Protein AF-A0A2V8ZRX7-F1 (afdb_monomer)

pLDDT: mean 74.66, std 21.35, range [28.55, 96.5]

Mean predicted aligned error: 11.8 Å

Structure (mmCIF, N/CA/C/O backbone):
data_AF-A0A2V8ZRX7-F1
#
_entry.id   AF-A0A2V8ZRX7-F1
#
loop_
_atom_site.group_PDB
_atom_site.id
_atom_site.type_symbol
_atom_site.label_atom_id
_atom_site.label_alt_id
_atom_site.label_comp_id
_atom_site.label_asym_id
_atom_site.label_entity_id
_atom_site.label_seq_id
_atom_site.pdbx_PDB_ins_code
_atom_site.Cartn_x
_atom_site.Cartn_y
_atom_site.Cartn_z
_atom_site.occupancy
_atom_site.B_iso_or_equiv
_atom_site.auth_seq_id
_atom_site.auth_comp_id
_atom_site.auth_asym_id
_atom_site.auth_atom_id
_atom_site.pdbx_PDB_model_num
ATOM 1 N N . MET A 1 1 ? -8.904 22.146 14.007 1.00 30.67 1 MET A N 1
ATOM 2 C CA . MET A 1 1 ? -9.017 21.744 12.594 1.00 30.67 1 MET A CA 1
ATOM 3 C C . MET A 1 1 ? -7.603 21.753 12.063 1.00 30.67 1 MET A C 1
ATOM 5 O O . MET A 1 1 ? -7.052 22.837 11.915 1.00 30.67 1 MET A O 1
ATOM 9 N N . ALA A 1 2 ? -6.977 20.578 11.987 1.00 36.78 2 ALA A N 1
ATOM 10 C CA . ALA A 1 2 ? -5.680 20.446 11.343 1.00 36.78 2 ALA A CA 1
ATOM 11 C C . ALA A 1 2 ? -5.881 20.736 9.852 1.00 36.78 2 ALA A C 1
ATOM 13 O O . ALA A 1 2 ? -6.910 20.398 9.275 1.00 36.78 2 ALA A O 1
ATOM 14 N N . ASP A 1 3 ? -4.964 21.502 9.298 1.00 41.28 3 ASP A N 1
ATOM 15 C CA . ASP A 1 3 ? -4.942 21.887 7.902 1.00 41.28 3 ASP A CA 1
ATOM 16 C C . ASP A 1 3 ? -4.244 20.738 7.171 1.00 41.28 3 ASP A C 1
ATOM 18 O O . ASP A 1 3 ? -3.042 20.556 7.362 1.00 41.28 3 ASP A O 1
ATOM 22 N N . ASP A 1 4 ? -5.000 19.915 6.438 1.00 48.72 4 ASP A N 1
ATOM 23 C CA . ASP A 1 4 ? -4.523 18.713 5.732 1.00 48.72 4 ASP A CA 1
ATOM 24 C C . ASP A 1 4 ? -3.588 19.087 4.564 1.00 48.72 4 ASP A C 1
ATOM 26 O O . ASP A 1 4 ? -3.916 18.937 3.385 1.00 48.72 4 ASP A O 1
ATOM 30 N N . ARG A 1 5 ? -2.416 19.649 4.871 1.00 61.25 5 ARG A N 1
ATOM 31 C CA . ARG A 1 5 ? -1.421 20.059 3.880 1.00 61.25 5 ARG A CA 1
ATOM 32 C C . ARG A 1 5 ? -0.226 19.126 3.936 1.00 61.25 5 ARG A C 1
ATOM 34 O O . ARG A 1 5 ? 0.649 19.271 4.784 1.00 61.25 5 ARG A O 1
ATOM 41 N N . VAL A 1 6 ? -0.148 18.228 2.960 1.00 72.00 6 VAL A N 1
ATOM 42 C CA . VAL A 1 6 ? 1.128 17.617 2.577 1.00 72.00 6 VAL A CA 1
ATOM 43 C C . VAL A 1 6 ? 2.029 18.739 2.057 1.00 72.00 6 VAL A C 1
ATOM 45 O O . VAL A 1 6 ? 1.652 19.475 1.143 1.00 72.00 6 VAL A O 1
ATOM 48 N N . GLY A 1 7 ? 3.201 18.909 2.663 1.00 78.69 7 GLY A N 1
ATOM 49 C CA . GLY A 1 7 ? 4.124 19.992 2.340 1.00 78.69 7 GLY A CA 1
ATOM 50 C C . GLY A 1 7 ? 5.574 19.542 2.431 1.00 78.69 7 GLY A C 1
ATOM 51 O O . GLY A 1 7 ? 5.927 18.702 3.253 1.00 78.69 7 GLY A O 1
ATOM 52 N N . GLN A 1 8 ? 6.424 20.111 1.580 1.00 83.56 8 GLN A N 1
ATOM 53 C CA . GLN A 1 8 ? 7.865 19.914 1.680 1.00 83.56 8 GLN A CA 1
ATOM 54 C C . GLN A 1 8 ? 8.418 20.801 2.799 1.00 83.56 8 GLN A C 1
ATOM 56 O O . GLN A 1 8 ? 8.136 22.002 2.826 1.00 83.56 8 GLN A O 1
ATOM 61 N N . GLN A 1 9 ? 9.211 20.220 3.703 1.00 84.81 9 GLN A N 1
ATOM 62 C CA . GLN A 1 9 ? 9.897 20.985 4.741 1.00 84.81 9 GLN A CA 1
ATOM 63 C C . GLN A 1 9 ? 10.818 22.031 4.085 1.00 84.81 9 GLN A C 1
ATOM 65 O O . GLN A 1 9 ? 11.688 21.653 3.296 1.00 84.81 9 GLN A O 1
ATOM 70 N N . PRO A 1 10 ? 10.642 23.332 4.372 1.00 84.62 10 PRO A N 1
ATOM 71 C CA . PRO A 1 10 ? 11.520 24.364 3.841 1.00 84.62 10 PRO A CA 1
ATOM 72 C C . PRO A 1 10 ? 12.858 24.391 4.595 1.00 84.62 10 PRO A C 1
ATOM 74 O O . PRO A 1 10 ? 12.911 24.080 5.784 1.00 84.62 10 PRO A O 1
ATOM 77 N N . ASP A 1 11 ? 13.926 24.854 3.939 1.00 85.06 11 ASP A N 1
ATOM 78 C CA . ASP A 1 11 ? 15.280 24.936 4.525 1.00 85.06 11 ASP A CA 1
ATOM 79 C C . ASP A 1 11 ? 15.352 25.772 5.818 1.00 85.06 11 ASP A C 1
ATOM 81 O O . ASP A 1 11 ? 16.279 25.636 6.613 1.00 85.06 11 ASP A O 1
ATOM 85 N N . ASN A 1 12 ? 14.387 26.670 6.018 1.00 88.31 12 ASN A N 1
ATOM 86 C CA . ASN A 1 12 ? 14.276 27.557 7.172 1.00 88.31 12 ASN A CA 1
ATOM 87 C C . ASN A 1 12 ? 13.139 27.166 8.131 1.00 88.31 12 ASN A C 1
ATOM 89 O O . ASN A 1 12 ? 12.642 28.033 8.853 1.00 88.31 12 ASN A O 1
ATOM 93 N N . ALA A 1 13 ? 12.699 25.905 8.110 1.00 85.75 13 ALA A N 1
ATOM 94 C CA . ALA A 1 13 ? 11.692 25.401 9.035 1.00 85.75 13 ALA A CA 1
ATOM 95 C C . ALA A 1 13 ? 12.104 25.651 10.497 1.00 85.75 13 ALA A C 1
ATOM 97 O O . ALA A 1 13 ? 13.255 25.453 10.882 1.00 85.75 13 ALA A O 1
ATOM 98 N N . ASP A 1 14 ? 11.143 26.075 11.315 1.00 87.00 14 ASP A N 1
ATOM 99 C CA . ASP A 1 14 ? 11.299 26.286 12.758 1.00 87.00 14 ASP A CA 1
ATOM 100 C C . ASP A 1 14 ? 10.945 25.038 13.586 1.00 87.00 14 ASP A C 1
ATOM 102 O O . ASP A 1 14 ? 10.924 25.084 14.818 1.00 87.00 14 ASP A O 1
ATOM 106 N N . TRP A 1 15 ? 10.683 23.920 12.909 1.00 84.19 15 TRP A N 1
ATOM 107 C CA . TRP A 1 15 ? 10.353 22.627 13.488 1.00 84.19 15 TRP A CA 1
ATOM 108 C C . TRP A 1 15 ? 11.324 21.548 13.004 1.00 84.19 15 TRP A C 1
ATOM 110 O O . TRP A 1 15 ? 11.812 21.577 11.870 1.00 84.19 15 TRP A O 1
ATOM 120 N N . ASP A 1 16 ? 11.607 20.597 13.895 1.00 82.62 16 ASP A N 1
ATOM 121 C CA . ASP A 1 16 ? 12.437 19.433 13.600 1.00 82.62 16 ASP A CA 1
ATOM 122 C C . ASP A 1 16 ? 11.538 18.284 13.128 1.00 82.62 16 ASP A C 1
ATOM 124 O O . ASP A 1 16 ? 10.478 18.078 13.714 1.00 82.62 16 ASP A O 1
ATOM 128 N N . PRO A 1 17 ? 11.928 17.500 12.115 1.00 78.81 17 PRO A N 1
ATOM 129 C CA . PRO A 1 17 ? 11.113 16.377 11.679 1.00 78.81 17 PRO A CA 1
ATOM 130 C C . PRO A 1 17 ? 11.066 15.205 12.684 1.00 78.81 17 PRO A C 1
ATOM 132 O O . PRO A 1 17 ? 10.549 14.154 12.344 1.00 78.81 17 PRO A O 1
ATOM 135 N N . ALA A 1 18 ? 11.678 15.313 13.869 1.00 76.25 18 ALA A N 1
ATOM 136 C CA . ALA A 1 18 ? 11.467 14.426 15.020 1.00 76.25 18 ALA A CA 1
ATOM 137 C C . ALA A 1 18 ? 10.464 15.002 16.047 1.00 76.25 18 ALA A C 1
ATOM 139 O O . ALA A 1 18 ? 10.308 14.449 17.139 1.00 76.25 18 ALA A O 1
ATOM 140 N N . ASP A 1 19 ? 9.847 16.145 15.744 1.00 81.88 19 ASP A N 1
ATOM 141 C CA . ASP A 1 19 ? 8.815 16.780 16.556 1.00 81.88 19 ASP A CA 1
ATOM 142 C C . ASP A 1 19 ? 7.471 16.062 16.390 1.00 81.88 19 ASP A C 1
ATOM 144 O O . ASP A 1 19 ? 6.915 16.008 15.298 1.00 81.88 19 ASP A O 1
ATOM 148 N N . VAL A 1 20 ? 6.916 15.613 17.518 1.00 80.25 20 VAL A N 1
ATOM 149 C CA . VAL A 1 20 ? 5.660 14.849 17.628 1.00 80.25 20 VAL A CA 1
ATOM 150 C C . VAL A 1 20 ? 4.422 15.537 17.048 1.00 80.25 20 VAL A C 1
ATOM 152 O O . VAL A 1 20 ? 3.365 14.938 16.905 1.00 80.25 20 VAL A O 1
ATOM 155 N N . ARG A 1 21 ? 4.509 16.826 16.727 1.00 81.75 21 ARG A N 1
ATOM 156 C CA . ARG A 1 21 ? 3.402 17.565 16.110 1.00 81.75 21 ARG A CA 1
ATOM 157 C C . ARG A 1 21 ? 3.276 17.311 14.608 1.00 81.75 21 ARG A C 1
ATOM 159 O O . ARG A 1 21 ? 2.277 17.735 14.028 1.00 81.75 21 ARG A O 1
ATOM 166 N N . TYR A 1 22 ? 4.270 16.680 13.983 1.00 83.19 22 TYR A N 1
ATOM 167 C CA . TYR A 1 22 ? 4.328 16.471 12.542 1.00 83.19 22 TYR A CA 1
ATOM 168 C C . TYR A 1 22 ? 4.621 15.006 12.231 1.00 83.19 22 TYR A C 1
ATOM 170 O O . TYR A 1 22 ? 5.581 14.444 12.736 1.00 83.19 22 TYR A O 1
ATOM 178 N N . SER A 1 23 ? 3.821 14.407 11.351 1.00 85.06 23 SER A N 1
ATOM 179 C CA . SER A 1 23 ? 4.170 13.126 10.728 1.00 85.06 23 SER A CA 1
ATOM 180 C C . SER A 1 23 ? 5.005 13.384 9.477 1.00 85.06 23 SER A C 1
ATOM 182 O O . SER A 1 23 ? 4.703 14.312 8.717 1.00 85.06 23 SER A O 1
ATOM 184 N N . THR A 1 24 ? 6.068 12.609 9.266 1.00 86.25 24 THR A N 1
ATOM 185 C CA . THR A 1 24 ? 7.069 12.913 8.233 1.00 86.25 24 THR A CA 1
ATOM 186 C C . THR A 1 24 ? 7.357 11.734 7.307 1.00 86.25 24 THR A C 1
ATOM 188 O O . THR A 1 24 ? 7.308 10.582 7.715 1.00 86.25 24 THR A O 1
ATOM 191 N N . LEU A 1 25 ? 7.676 12.034 6.042 1.00 83.56 25 LEU A N 1
ATOM 192 C CA . LEU A 1 25 ? 8.336 11.115 5.108 1.00 83.56 25 LEU A CA 1
ATOM 193 C C . LEU A 1 25 ? 9.769 11.628 4.913 1.00 83.56 25 LEU A C 1
ATOM 195 O O . LEU A 1 25 ? 9.961 12.754 4.443 1.00 83.56 25 LEU A O 1
ATOM 199 N N . ARG A 1 26 ? 10.780 10.842 5.294 1.00 83.06 26 ARG A N 1
ATOM 200 C CA . ARG A 1 26 ? 12.177 11.291 5.370 1.00 83.06 26 ARG A CA 1
ATOM 201 C C . ARG A 1 26 ? 13.127 10.391 4.589 1.00 83.06 26 ARG A C 1
ATOM 203 O O . ARG A 1 26 ? 13.138 9.180 4.760 1.00 83.06 26 ARG A O 1
ATOM 210 N N . TRP A 1 27 ? 14.010 11.015 3.814 1.00 77.38 27 TRP A N 1
ATOM 211 C CA . TRP A 1 27 ? 15.083 10.344 3.083 1.00 77.38 27 TRP A CA 1
ATOM 212 C C . TRP A 1 27 ? 16.405 10.389 3.850 1.00 77.38 27 TRP A C 1
ATOM 214 O O . TRP A 1 27 ? 16.855 11.460 4.259 1.00 77.38 27 TRP A O 1
ATOM 224 N N . PHE A 1 28 ? 17.068 9.243 3.978 1.00 72.56 28 PHE A N 1
ATOM 225 C CA . PHE A 1 28 ? 18.407 9.128 4.544 1.00 72.56 28 PHE A CA 1
ATOM 226 C C . PHE A 1 28 ? 19.424 8.879 3.428 1.00 72.56 28 PHE A C 1
ATOM 228 O O . PHE A 1 28 ? 19.311 7.934 2.653 1.00 72.56 28 PHE A O 1
ATOM 235 N N . ALA A 1 29 ? 20.428 9.751 3.324 1.00 66.19 29 ALA A N 1
ATOM 236 C CA . ALA A 1 29 ? 21.510 9.628 2.352 1.00 66.19 29 ALA A CA 1
ATOM 237 C C . ALA A 1 29 ? 22.822 9.259 3.058 1.00 66.19 29 ALA A C 1
ATOM 239 O O . ALA A 1 29 ? 23.191 9.894 4.043 1.00 66.19 29 ALA A O 1
ATOM 240 N N . GLY A 1 30 ? 23.547 8.268 2.529 1.00 52.72 30 GLY A N 1
ATOM 241 C CA . GLY A 1 30 ? 24.881 7.887 3.016 1.00 52.72 30 GLY A CA 1
ATOM 242 C C . GLY A 1 30 ? 24.957 6.572 3.795 1.00 52.72 30 GLY A C 1
ATOM 243 O O . GLY A 1 30 ? 26.013 6.278 4.351 1.00 52.72 30 GLY A O 1
ATOM 244 N N . TYR A 1 31 ? 23.884 5.776 3.830 1.00 47.44 31 TYR A N 1
ATOM 245 C CA . TYR A 1 31 ? 23.938 4.421 4.374 1.00 47.44 31 TYR A CA 1
ATOM 246 C C . TYR A 1 31 ? 24.608 3.469 3.356 1.00 47.44 31 TYR A C 1
ATOM 248 O O . TYR A 1 31 ? 24.317 3.566 2.162 1.00 47.44 31 TYR A O 1
ATOM 256 N N . PRO A 1 32 ? 25.552 2.602 3.777 1.00 46.81 32 PRO A N 1
ATOM 257 C CA . PRO A 1 32 ? 26.267 1.693 2.874 1.00 46.81 32 PRO A CA 1
ATOM 258 C C . PRO A 1 32 ? 25.441 0.468 2.453 1.00 46.81 32 PRO A C 1
ATOM 260 O O . PRO A 1 32 ? 25.880 -0.276 1.579 1.00 46.81 32 PRO A O 1
ATOM 263 N N . ASP A 1 33 ? 24.276 0.262 3.067 1.00 47.62 33 ASP A N 1
ATOM 264 C CA . ASP A 1 33 ? 23.403 -0.881 2.828 1.00 47.62 33 ASP A CA 1
ATOM 265 C C . ASP A 1 33 ? 22.186 -0.441 1.998 1.00 47.62 33 ASP A C 1
ATOM 267 O O . ASP A 1 33 ? 21.523 0.528 2.378 1.00 47.62 33 ASP A O 1
ATOM 271 N N . PRO A 1 34 ? 21.897 -1.081 0.858 1.00 50.00 34 PRO A N 1
ATOM 272 C CA . PRO A 1 34 ? 20.760 -0.704 0.040 1.00 50.00 34 PRO A CA 1
ATOM 273 C C . PRO A 1 34 ? 19.463 -1.215 0.665 1.00 50.00 34 PRO A C 1
ATOM 275 O O . PRO A 1 34 ? 19.341 -2.401 0.977 1.00 50.00 34 PRO A O 1
ATOM 278 N N . GLY A 1 35 ? 18.489 -0.316 0.804 1.00 56.47 35 GLY A N 1
ATOM 279 C CA . GLY A 1 35 ? 17.098 -0.716 0.991 1.00 56.47 35 GLY A CA 1
ATOM 280 C C . GLY A 1 35 ? 16.675 -0.939 2.433 1.00 56.47 35 GLY A C 1
ATOM 281 O O . GLY A 1 35 ? 16.535 -2.076 2.868 1.00 56.47 35 GLY A O 1
ATOM 282 N N . PHE A 1 36 ? 16.376 0.153 3.136 1.00 61.72 36 PHE A N 1
ATOM 283 C CA . PHE A 1 36 ? 15.455 0.105 4.267 1.00 61.72 36 PHE A CA 1
ATOM 284 C C . PHE A 1 36 ? 14.318 1.102 4.044 1.00 61.72 36 PHE A C 1
ATOM 286 O O . PHE A 1 36 ? 14.519 2.194 3.501 1.00 61.72 36 PHE A O 1
ATOM 293 N N . ALA A 1 37 ? 13.138 0.706 4.489 1.00 59.22 37 ALA A N 1
ATOM 294 C CA . ALA A 1 37 ? 11.994 1.554 4.723 1.00 59.22 37 ALA A CA 1
ATOM 295 C C . ALA A 1 37 ? 11.451 1.170 6.103 1.00 59.22 37 ALA A C 1
ATOM 297 O O . ALA A 1 37 ? 11.461 -0.007 6.450 1.00 59.22 37 ALA A O 1
ATOM 298 N N . GLU A 1 38 ? 11.108 2.157 6.922 1.00 66.38 38 GLU A N 1
ATOM 299 C CA . GLU A 1 38 ? 10.597 1.925 8.276 1.00 66.38 38 GLU A CA 1
ATOM 300 C C . GLU A 1 38 ? 9.532 2.972 8.597 1.00 66.38 38 GLU A C 1
ATOM 302 O O . GLU A 1 38 ? 9.779 4.168 8.410 1.00 66.38 38 GLU A O 1
ATOM 307 N N . GLY A 1 39 ? 8.391 2.545 9.137 1.00 66.12 39 GLY A N 1
ATOM 308 C CA . GLY A 1 39 ? 7.328 3.415 9.643 1.00 66.12 39 GLY A CA 1
ATOM 309 C C . GLY A 1 39 ? 7.138 3.377 11.166 1.00 66.12 39 GLY A C 1
ATOM 310 O O . GLY A 1 39 ? 6.081 2.954 11.627 1.00 66.12 39 GLY A O 1
ATOM 311 N N . PRO A 1 40 ? 8.097 3.819 12.004 1.00 71.62 40 PRO A N 1
ATOM 312 C CA . PRO A 1 40 ? 7.851 3.958 13.436 1.00 71.62 40 PRO A CA 1
ATOM 313 C C . PRO A 1 40 ? 6.735 4.970 13.727 1.00 71.62 40 PRO A C 1
ATOM 315 O O . PRO A 1 40 ? 6.684 6.055 13.140 1.00 71.62 40 PRO A O 1
ATOM 318 N N . SER A 1 41 ? 5.903 4.652 14.716 1.00 77.62 41 SER A N 1
ATOM 319 C CA . SER A 1 41 ? 4.881 5.547 15.258 1.00 77.62 41 SER A CA 1
ATOM 320 C C . SER A 1 41 ? 5.034 5.721 16.771 1.00 77.62 41 SER A C 1
ATOM 322 O O . SER A 1 41 ? 5.583 4.862 17.471 1.00 77.62 41 SER A O 1
ATOM 324 N N . ARG A 1 42 ? 4.576 6.859 17.309 1.00 75.19 42 ARG A N 1
ATOM 325 C CA . ARG A 1 42 ? 4.475 7.057 18.764 1.00 75.19 42 ARG A CA 1
ATOM 326 C C . ARG A 1 42 ? 3.018 6.960 19.177 1.00 75.19 42 ARG A C 1
ATOM 328 O O . ARG A 1 42 ? 2.202 7.822 18.855 1.00 75.19 42 ARG A O 1
ATOM 335 N N . VAL A 1 43 ? 2.717 5.922 19.948 1.00 77.81 43 VAL A N 1
ATOM 336 C CA . VAL A 1 43 ? 1.357 5.602 20.387 1.00 77.81 43 VAL A CA 1
ATOM 337 C C . VAL A 1 43 ? 1.241 5.742 21.898 1.00 77.81 43 VAL A C 1
ATOM 339 O O . VAL A 1 43 ? 2.134 5.344 22.652 1.00 77.81 43 VAL A O 1
ATOM 342 N N . ASN A 1 44 ? 0.125 6.293 22.364 1.00 77.12 44 ASN A N 1
ATOM 343 C CA . ASN A 1 44 ? -0.232 6.242 23.770 1.00 77.12 44 ASN A CA 1
ATOM 344 C C . ASN A 1 44 ? -0.581 4.794 24.164 1.00 77.12 44 ASN A C 1
ATOM 346 O O . ASN A 1 44 ? -1.612 4.281 23.726 1.00 77.12 44 ASN A O 1
ATOM 350 N N . PRO A 1 45 ? 0.191 4.140 25.050 1.00 76.38 45 PRO A N 1
ATOM 351 C CA . PRO A 1 45 ? -0.030 2.733 25.381 1.00 76.38 45 PRO A CA 1
ATOM 352 C C . PRO A 1 45 ? -1.321 2.480 26.177 1.00 76.38 45 PRO A C 1
ATOM 354 O O . PRO A 1 45 ? -1.702 1.330 26.364 1.00 76.38 45 PRO A O 1
ATOM 357 N N . LEU A 1 46 ? -1.973 3.528 26.695 1.00 71.06 46 LEU A N 1
ATOM 358 C CA . LEU A 1 46 ? -3.213 3.418 27.465 1.00 71.06 46 LEU A CA 1
ATOM 359 C C . LEU A 1 46 ? -4.462 3.657 26.617 1.00 71.06 46 LEU A C 1
ATOM 361 O O . LEU A 1 46 ? -5.512 3.105 26.933 1.00 71.06 46 LEU A O 1
ATOM 365 N N . THR A 1 47 ? -4.367 4.505 25.590 1.00 76.56 47 THR A N 1
ATOM 366 C CA . THR A 1 47 ? -5.526 4.922 24.783 1.00 76.56 47 THR A CA 1
ATOM 367 C C . THR A 1 47 ? -5.475 4.428 23.342 1.00 76.56 47 THR A C 1
ATOM 369 O O . THR A 1 47 ? -6.500 4.468 22.674 1.00 76.56 47 THR A O 1
ATOM 372 N N . GLY A 1 48 ? -4.312 3.985 22.854 1.00 74.44 48 GLY A N 1
ATOM 373 C CA . GLY A 1 48 ? -4.104 3.642 21.445 1.00 74.44 48 GLY A CA 1
ATOM 374 C C . GLY A 1 48 ? -4.021 4.858 20.514 1.00 74.44 48 GLY A C 1
ATOM 375 O O . GLY A 1 48 ? -3.955 4.692 19.302 1.00 74.44 48 GLY A O 1
ATOM 376 N N . GLU A 1 49 ? -4.022 6.081 21.054 1.00 78.31 49 GLU A N 1
ATOM 377 C CA . GLU A 1 49 ? -3.902 7.311 20.266 1.00 78.31 49 GLU A CA 1
ATOM 378 C C . GLU A 1 49 ? -2.516 7.399 19.612 1.00 78.31 49 GLU A C 1
ATOM 380 O O . GLU A 1 49 ? -1.501 7.378 20.313 1.00 78.31 49 GLU A O 1
ATOM 385 N N . ILE A 1 50 ? -2.480 7.512 18.282 1.00 80.69 50 ILE A N 1
ATOM 386 C CA . ILE A 1 50 ? -1.257 7.741 17.503 1.00 80.69 50 ILE A CA 1
ATOM 387 C C . ILE A 1 50 ? -0.987 9.248 17.486 1.00 80.69 50 ILE A C 1
ATOM 389 O O . ILE A 1 50 ? -1.806 10.020 16.986 1.00 80.69 50 ILE A O 1
ATOM 393 N N . TYR A 1 51 ? 0.148 9.669 18.039 1.00 79.44 51 TYR A N 1
ATOM 394 C CA . TYR A 1 51 ? 0.544 11.077 18.060 1.00 79.44 51 TYR A CA 1
ATOM 395 C C . TYR A 1 51 ? 1.248 11.495 16.773 1.00 79.44 51 TYR A C 1
ATOM 397 O O . TYR A 1 51 ? 0.963 12.564 16.236 1.00 79.44 51 TYR A O 1
ATOM 405 N N . ASP A 1 52 ? 2.145 10.644 16.281 1.00 80.94 52 ASP A N 1
ATOM 406 C CA . ASP A 1 52 ? 2.869 10.841 15.034 1.00 80.94 52 ASP A CA 1
ATOM 407 C C . ASP A 1 52 ? 3.348 9.517 14.426 1.00 80.94 52 ASP A C 1
ATOM 409 O O . ASP A 1 52 ? 3.403 8.473 15.085 1.00 80.94 52 ASP A O 1
ATOM 413 N N . ALA A 1 53 ? 3.701 9.599 13.146 1.00 80.81 53 ALA A N 1
ATOM 414 C CA . ALA A 1 53 ? 4.345 8.551 12.373 1.00 80.81 53 ALA A CA 1
ATOM 415 C C . ALA A 1 53 ? 5.474 9.155 11.526 1.00 80.81 53 ALA A C 1
ATOM 417 O O . ALA A 1 53 ? 5.296 10.191 10.879 1.00 80.81 53 ALA A O 1
ATOM 418 N N . ASP A 1 54 ? 6.634 8.504 11.521 1.00 78.50 54 ASP A N 1
ATOM 419 C CA . ASP A 1 54 ? 7.823 8.947 10.793 1.00 78.5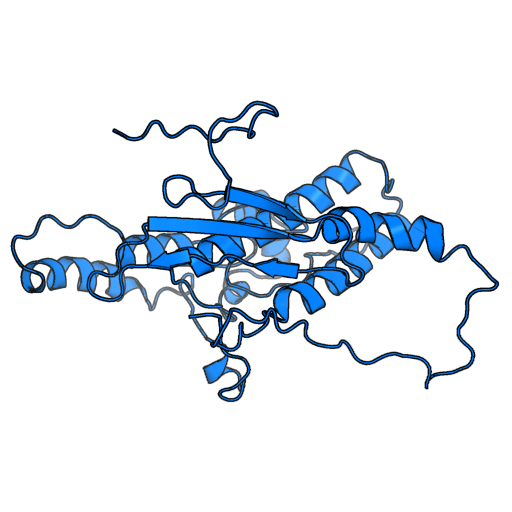0 54 ASP A CA 1
ATOM 420 C C . ASP A 1 54 ? 8.245 7.872 9.792 1.00 78.50 54 ASP A C 1
ATOM 422 O O . ASP A 1 54 ? 9.008 6.980 10.149 1.00 78.50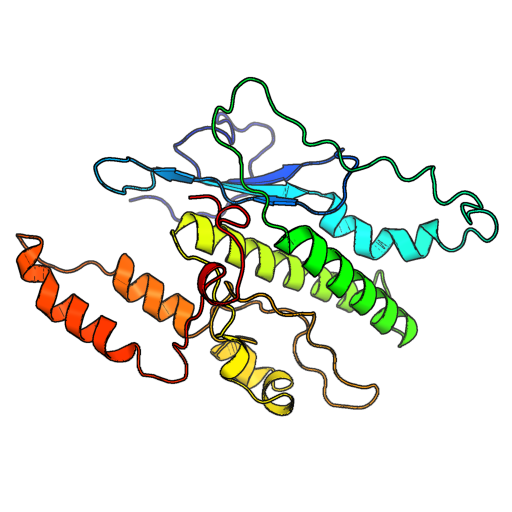 54 ASP A O 1
ATOM 426 N N . ILE A 1 55 ? 7.815 7.970 8.534 1.00 78.19 55 ILE A N 1
ATOM 427 C CA . ILE A 1 55 ? 8.252 7.050 7.480 1.00 78.19 55 ILE A CA 1
ATOM 428 C C . ILE A 1 55 ? 9.659 7.427 7.026 1.00 78.19 55 ILE A C 1
ATOM 430 O O . ILE A 1 55 ? 9.932 8.572 6.650 1.00 78.19 55 ILE A O 1
ATOM 434 N N . ARG A 1 56 ? 10.571 6.465 7.032 1.00 75.56 56 ARG A N 1
ATOM 435 C CA . ARG A 1 56 ? 11.984 6.656 6.708 1.00 75.56 56 ARG A CA 1
ATOM 436 C C . ARG A 1 56 ? 12.338 5.800 5.512 1.00 75.56 56 ARG A C 1
ATOM 438 O O . ARG A 1 56 ? 12.006 4.629 5.507 1.00 75.56 56 ARG A O 1
ATOM 445 N N . PHE A 1 57 ? 13.052 6.371 4.551 1.00 72.31 57 PHE A N 1
ATOM 446 C CA . PHE A 1 57 ? 13.529 5.673 3.360 1.00 72.31 57 PHE A CA 1
ATOM 447 C C . PHE A 1 57 ? 15.039 5.804 3.232 1.00 72.31 57 PHE A C 1
ATOM 449 O O . PHE A 1 57 ? 15.598 6.900 3.377 1.00 72.31 57 PHE A O 1
ATOM 456 N N . ASP A 1 58 ? 15.696 4.718 2.846 1.00 71.12 58 ASP A N 1
ATOM 457 C CA . ASP A 1 58 ? 17.033 4.789 2.284 1.00 71.12 58 ASP A CA 1
ATOM 458 C C . ASP A 1 58 ? 16.989 5.420 0.887 1.00 71.12 58 ASP A C 1
ATOM 460 O O . ASP A 1 58 ? 16.330 4.945 -0.040 1.00 71.12 58 ASP A O 1
ATOM 464 N N . ALA A 1 59 ? 17.766 6.482 0.688 1.00 63.81 59 ALA A N 1
ATOM 465 C CA . ALA A 1 59 ? 17.871 7.110 -0.621 1.00 63.81 59 ALA A CA 1
ATOM 466 C C . ALA A 1 59 ? 18.567 6.200 -1.653 1.00 63.81 59 ALA A C 1
ATOM 468 O O . ALA A 1 59 ? 18.475 6.467 -2.856 1.00 63.81 59 ALA A O 1
ATOM 469 N N . GLY A 1 60 ? 19.279 5.156 -1.214 1.00 62.75 60 GLY A N 1
ATOM 470 C CA . GLY A 1 60 ? 19.836 4.120 -2.079 1.00 62.75 60 GLY A CA 1
ATOM 471 C C . GLY A 1 60 ? 18.772 3.355 -2.863 1.00 62.75 60 GLY A C 1
ATOM 472 O O . GLY A 1 60 ? 19.052 3.031 -4.010 1.00 62.75 60 GLY A O 1
ATOM 473 N N . MET A 1 61 ? 17.540 3.213 -2.364 1.00 66.69 61 MET A N 1
ATOM 474 C CA . MET A 1 61 ? 16.432 2.561 -3.090 1.00 66.69 61 MET A CA 1
ATOM 475 C C . MET A 1 61 ? 16.149 3.215 -4.447 1.00 66.69 61 MET A C 1
ATOM 477 O O . MET A 1 61 ? 15.914 2.542 -5.438 1.00 66.69 61 MET A O 1
ATOM 481 N N . THR A 1 62 ? 16.261 4.542 -4.538 1.00 65.62 62 THR A N 1
ATOM 482 C CA . THR A 1 62 ? 16.062 5.275 -5.806 1.00 65.62 62 THR A CA 1
ATOM 483 C C . THR A 1 62 ? 17.240 5.157 -6.771 1.00 65.62 62 THR A C 1
ATOM 485 O O . THR A 1 62 ? 17.096 5.341 -7.982 1.00 65.62 62 THR A O 1
ATOM 488 N N . ARG A 1 63 ? 18.435 4.903 -6.227 1.00 62.06 63 ARG A N 1
ATOM 489 C CA . ARG A 1 63 ? 19.697 4.884 -6.972 1.00 62.06 63 ARG A CA 1
ATOM 490 C C . ARG A 1 63 ? 20.107 3.481 -7.374 1.00 62.06 63 ARG A C 1
ATOM 492 O O . ARG A 1 63 ? 20.788 3.354 -8.385 1.00 62.06 63 ARG A O 1
ATOM 499 N N . PHE A 1 64 ? 19.721 2.461 -6.614 1.00 58.91 64 PHE A N 1
ATOM 500 C CA . PHE A 1 64 ? 20.166 1.095 -6.835 1.00 58.91 64 PHE A CA 1
ATOM 501 C C . PHE A 1 64 ? 19.691 0.575 -8.191 1.00 58.91 64 PHE A C 1
ATOM 503 O O . PHE A 1 64 ? 20.528 0.122 -8.966 1.00 58.91 64 PHE A O 1
ATOM 510 N N . PHE A 1 65 ? 18.425 0.815 -8.555 1.00 54.38 65 PHE A N 1
ATOM 511 C CA . PHE A 1 65 ? 17.894 0.518 -9.896 1.00 54.38 65 PHE A CA 1
ATOM 512 C C . PHE A 1 65 ? 18.753 1.088 -11.038 1.00 54.38 65 PHE A C 1
ATOM 514 O O . PHE A 1 65 ? 18.771 0.568 -12.144 1.00 54.38 65 PHE A O 1
ATOM 521 N N . ARG A 1 66 ? 19.503 2.169 -10.785 1.00 55.66 66 ARG A N 1
ATOM 522 C CA . ARG A 1 66 ? 20.373 2.828 -11.773 1.00 55.66 66 ARG A CA 1
ATOM 523 C C . ARG A 1 66 ? 21.854 2.474 -11.626 1.00 55.66 66 ARG A C 1
ATOM 525 O O . ARG A 1 66 ? 22.657 2.890 -12.467 1.00 55.66 66 ARG A O 1
ATOM 532 N N . ARG A 1 67 ? 22.242 1.798 -10.542 1.00 49.03 67 ARG A N 1
ATOM 533 C CA . ARG A 1 67 ? 23.643 1.592 -10.157 1.00 49.03 67 ARG A CA 1
ATOM 534 C C . ARG A 1 67 ? 24.243 0.365 -10.834 1.00 49.03 67 ARG A C 1
ATOM 536 O O . ARG A 1 67 ? 25.367 0.472 -11.314 1.00 49.03 67 ARG A O 1
ATOM 543 N N . GLU A 1 68 ? 23.491 -0.722 -10.998 1.00 44.47 68 GLU A N 1
ATOM 544 C CA . GLU A 1 68 ? 23.963 -1.925 -11.711 1.00 44.47 68 GLU A CA 1
ATOM 545 C C . GLU A 1 68 ? 24.329 -1.621 -13.177 1.00 44.47 68 GLU A C 1
ATOM 547 O O . GLU A 1 68 ? 25.419 -1.971 -13.629 1.00 44.47 68 GLU A O 1
ATOM 552 N N . ILE A 1 69 ? 23.523 -0.819 -13.886 1.00 42.00 69 ILE A N 1
ATOM 553 C CA . ILE A 1 69 ? 23.810 -0.416 -15.279 1.00 42.00 69 ILE A CA 1
ATOM 554 C C . ILE A 1 69 ? 25.139 0.355 -15.408 1.00 42.00 69 ILE A C 1
ATOM 556 O O . ILE A 1 69 ? 25.822 0.243 -16.427 1.00 42.00 69 ILE A O 1
ATOM 560 N N . ASN A 1 70 ? 25.533 1.127 -14.389 1.00 38.97 70 ASN A N 1
ATOM 561 C CA . ASN A 1 70 ? 26.764 1.924 -14.422 1.00 38.97 70 ASN A CA 1
ATOM 562 C C . ASN A 1 70 ? 27.976 1.216 -13.788 1.00 38.97 70 ASN A C 1
ATOM 564 O O . ASN A 1 70 ? 29.104 1.481 -14.202 1.00 38.97 70 ASN A O 1
ATOM 568 N N . GLU A 1 71 ? 27.775 0.337 -12.802 1.00 42.47 71 GLU A N 1
ATOM 569 C CA . GLU A 1 71 ? 28.860 -0.308 -12.045 1.00 42.47 71 GLU A CA 1
ATOM 570 C C . GLU A 1 71 ? 29.189 -1.734 -12.529 1.00 42.47 71 GLU A C 1
ATOM 572 O O . GLU A 1 71 ? 30.346 -2.145 -12.405 1.00 42.47 71 GLU A O 1
ATOM 577 N N . TYR A 1 72 ? 28.252 -2.461 -13.157 1.00 42.06 72 TYR A N 1
ATOM 578 C CA . TYR A 1 72 ? 28.486 -3.835 -13.645 1.00 42.06 72 TYR A CA 1
ATOM 579 C C . TYR A 1 72 ? 28.949 -3.933 -15.094 1.00 42.06 72 TYR A C 1
ATOM 581 O O . TYR A 1 72 ? 29.462 -4.975 -15.508 1.00 42.06 72 TYR A O 1
ATOM 589 N N . VAL A 1 73 ? 28.968 -2.820 -15.833 1.00 42.62 73 VAL A N 1
ATOM 590 C CA . VAL A 1 73 ? 29.863 -2.685 -16.995 1.00 42.62 73 VAL A CA 1
ATOM 591 C C . VAL A 1 73 ? 31.290 -2.376 -16.508 1.00 42.62 73 VAL A C 1
ATOM 593 O O . VAL A 1 73 ? 31.963 -1.466 -16.983 1.00 42.62 73 VAL A O 1
ATOM 596 N N . ASN A 1 74 ? 31.779 -3.153 -15.540 1.00 33.88 74 ASN A N 1
ATOM 597 C CA . ASN A 1 74 ? 33.185 -3.237 -15.184 1.00 33.88 74 ASN A CA 1
ATOM 598 C C . ASN A 1 74 ? 33.653 -4.687 -15.387 1.00 33.88 74 ASN A C 1
ATOM 600 O O . ASN A 1 74 ? 33.575 -5.500 -14.463 1.00 33.88 74 ASN A O 1
ATOM 604 N N . PRO A 1 75 ? 34.184 -5.038 -16.574 1.00 34.44 75 PRO A N 1
ATOM 605 C CA . PRO A 1 75 ? 34.633 -6.399 -16.876 1.00 34.44 75 PRO A CA 1
ATOM 606 C C . PRO A 1 75 ? 35.829 -6.879 -16.023 1.00 34.44 75 PRO A C 1
ATOM 608 O O . PRO A 1 75 ? 36.341 -7.970 -16.257 1.00 34.44 75 PRO A O 1
ATOM 611 N N . ALA A 1 76 ? 36.288 -6.095 -15.038 1.00 39.94 76 ALA A N 1
ATOM 612 C CA . ALA A 1 76 ? 37.390 -6.428 -14.136 1.00 39.94 76 ALA A CA 1
ATOM 613 C C . ALA A 1 76 ? 36.975 -6.638 -12.660 1.00 39.94 76 ALA A C 1
ATOM 615 O O . ALA A 1 76 ? 37.847 -6.862 -11.823 1.00 39.94 76 ALA A O 1
ATOM 616 N N . GLY A 1 77 ? 35.681 -6.557 -12.324 1.00 40.78 77 GLY A N 1
ATOM 617 C CA . GLY A 1 77 ? 35.190 -6.514 -10.937 1.00 40.78 77 GLY A CA 1
ATOM 618 C C . GLY A 1 77 ? 34.722 -7.833 -10.311 1.00 40.78 77 GLY A C 1
ATOM 619 O O . GLY A 1 77 ? 34.130 -7.793 -9.240 1.00 40.78 77 GLY A O 1
ATOM 620 N N . THR A 1 78 ? 34.943 -8.995 -10.932 1.00 37.94 78 THR A N 1
ATOM 621 C CA . THR A 1 78 ? 34.561 -10.288 -10.332 1.00 37.94 78 THR A CA 1
ATOM 622 C C . THR A 1 78 ? 35.322 -10.501 -9.012 1.00 37.94 78 THR A C 1
ATOM 624 O O . THR A 1 78 ? 36.555 -10.518 -9.043 1.00 37.94 78 THR A O 1
ATOM 627 N N . PRO A 1 79 ? 34.673 -10.704 -7.850 1.00 38.72 79 PRO A N 1
ATOM 628 C CA . PRO A 1 79 ? 35.386 -11.077 -6.636 1.00 38.72 79 PRO A CA 1
ATOM 629 C C . PRO A 1 79 ? 35.702 -12.574 -6.698 1.00 38.72 79 PRO A C 1
ATOM 631 O O . PRO A 1 79 ? 34.845 -13.429 -6.507 1.00 38.72 79 PRO A O 1
ATOM 634 N N . TRP A 1 80 ? 36.961 -12.916 -6.954 1.00 37.16 80 TRP A N 1
ATOM 635 C CA . TRP A 1 80 ? 37.471 -14.295 -7.002 1.00 37.16 80 TRP A CA 1
ATOM 636 C C . TRP A 1 80 ? 37.574 -14.968 -5.610 1.00 37.16 80 TRP A C 1
ATOM 638 O O . TRP A 1 80 ? 38.333 -15.921 -5.442 1.00 37.16 80 TRP A O 1
ATOM 648 N N . MET A 1 81 ? 36.876 -14.460 -4.588 1.00 36.38 81 MET A N 1
ATOM 649 C CA . MET A 1 81 ? 37.060 -14.825 -3.174 1.00 36.38 81 MET A CA 1
ATOM 650 C C . MET A 1 81 ? 35.714 -14.771 -2.409 1.00 36.38 81 MET A C 1
ATOM 652 O O . MET A 1 81 ? 35.368 -13.720 -1.873 1.00 36.38 81 MET A O 1
ATOM 656 N N . PRO A 1 82 ? 34.970 -15.889 -2.301 1.00 39.75 82 PRO A N 1
ATOM 657 C CA . PRO A 1 82 ? 33.650 -15.962 -1.643 1.00 39.75 82 PRO A CA 1
ATOM 658 C C . PRO A 1 82 ? 33.634 -15.654 -0.132 1.00 39.75 82 PRO A C 1
ATOM 660 O O . PRO A 1 82 ? 32.581 -15.521 0.470 1.00 39.75 82 PRO A O 1
ATOM 663 N N . TRP A 1 83 ? 34.797 -15.569 0.511 1.00 46.50 83 TRP A N 1
ATOM 664 C CA . TRP A 1 83 ? 34.964 -15.340 1.956 1.00 46.50 83 TRP A CA 1
ATOM 665 C C . TRP A 1 83 ? 35.199 -13.866 2.326 1.00 46.50 83 TRP A C 1
ATOM 667 O O . TRP A 1 83 ? 35.572 -13.573 3.460 1.00 46.50 83 TRP A O 1
ATOM 677 N N . MET A 1 84 ? 35.037 -12.945 1.372 1.00 36.94 84 MET A N 1
ATOM 678 C CA . MET A 1 84 ? 35.110 -11.493 1.594 1.00 36.94 84 MET A CA 1
ATOM 679 C C . MET A 1 84 ? 33.733 -10.816 1.708 1.00 36.94 84 MET A C 1
ATOM 681 O O . MET A 1 84 ? 33.680 -9.595 1.823 1.00 36.94 84 MET A O 1
ATOM 685 N N . GLU A 1 85 ? 32.630 -11.570 1.714 1.00 41.31 85 GLU A N 1
ATOM 686 C CA . GLU A 1 85 ? 31.326 -11.026 2.107 1.00 41.31 85 GLU A CA 1
ATOM 687 C C . GLU A 1 85 ? 31.353 -10.717 3.613 1.00 41.31 85 GLU A C 1
ATOM 689 O O . GLU A 1 85 ? 31.377 -11.624 4.449 1.00 41.31 85 GLU A O 1
ATOM 694 N N . GLU A 1 86 ? 31.410 -9.433 3.982 1.00 37.09 86 GLU A N 1
ATOM 695 C CA . GLU A 1 86 ? 31.164 -9.049 5.372 1.00 37.09 86 GLU A CA 1
ATOM 696 C C . GLU A 1 86 ? 29.689 -9.333 5.700 1.00 37.09 86 GLU A C 1
ATOM 698 O O . GLU A 1 86 ? 28.807 -8.815 5.012 1.00 37.09 86 GLU A O 1
ATOM 703 N N . PRO A 1 87 ? 29.381 -10.121 6.746 1.00 36.22 87 PRO A N 1
ATOM 704 C CA . PRO A 1 87 ? 28.005 -10.274 7.196 1.00 36.22 87 PRO A CA 1
ATOM 705 C C . PRO A 1 87 ? 27.460 -8.906 7.628 1.00 36.22 87 PRO A C 1
ATOM 707 O O . PRO A 1 87 ? 28.145 -8.177 8.354 1.00 36.22 87 PRO A O 1
ATOM 710 N N . ARG A 1 88 ? 26.233 -8.566 7.197 1.00 40.25 88 ARG A N 1
ATOM 711 C CA . ARG A 1 88 ? 25.505 -7.353 7.616 1.00 40.25 88 ARG A CA 1
ATOM 712 C C . ARG A 1 88 ? 25.576 -7.242 9.144 1.00 40.25 88 ARG A C 1
ATOM 714 O O . ARG A 1 88 ? 25.104 -8.124 9.860 1.00 40.25 88 ARG A O 1
ATOM 721 N N . LYS A 1 89 ? 26.226 -6.194 9.657 1.00 30.25 89 LYS A N 1
ATOM 722 C CA . LYS A 1 89 ? 26.316 -5.939 11.102 1.00 30.25 89 LYS A CA 1
ATOM 723 C C . LYS A 1 89 ? 25.132 -5.059 11.502 1.00 30.25 89 LYS A C 1
ATOM 725 O O . LYS A 1 89 ? 25.055 -3.939 10.999 1.00 30.25 89 LYS A O 1
ATOM 730 N N . PRO A 1 90 ? 24.246 -5.500 12.409 1.00 33.19 90 PRO A N 1
ATOM 731 C CA . PRO A 1 90 ? 23.155 -4.657 12.877 1.00 33.19 90 PRO A CA 1
ATOM 732 C C . PRO A 1 90 ? 23.726 -3.443 13.622 1.00 33.19 90 PRO A C 1
ATOM 734 O O . PRO A 1 90 ? 24.521 -3.584 14.557 1.00 33.19 90 PRO A O 1
ATOM 737 N N . PHE A 1 91 ? 23.336 -2.237 13.207 1.00 36.38 91 PHE A N 1
ATOM 738 C CA . PHE A 1 91 ? 23.657 -1.012 13.933 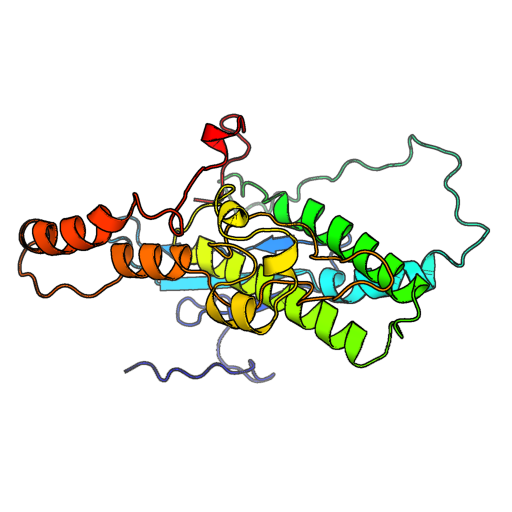1.00 36.38 91 PHE A CA 1
ATOM 739 C C . PHE A 1 91 ? 22.698 -0.867 15.121 1.00 36.38 91 PHE A C 1
ATOM 741 O O . PHE A 1 91 ? 21.599 -0.338 14.994 1.00 36.38 91 PHE A O 1
ATOM 748 N N . LEU A 1 92 ? 23.118 -1.331 16.298 1.00 32.62 92 LEU A N 1
ATOM 749 C CA . LEU A 1 92 ? 22.443 -1.015 17.557 1.00 32.62 92 LEU A CA 1
ATOM 750 C C . LEU A 1 92 ? 22.781 0.430 17.953 1.00 32.62 92 LEU A C 1
ATOM 752 O O . LEU A 1 92 ? 23.856 0.705 18.492 1.00 32.62 92 LEU A O 1
ATOM 756 N N . ALA A 1 93 ? 21.867 1.369 17.696 1.00 31.75 93 ALA A N 1
ATOM 757 C CA . ALA A 1 93 ? 21.953 2.701 18.284 1.00 31.75 93 ALA A CA 1
ATOM 758 C C . ALA A 1 93 ? 21.793 2.591 19.823 1.00 31.75 93 ALA A C 1
ATOM 760 O O . ALA A 1 93 ? 20.850 1.939 20.273 1.00 31.75 93 ALA A O 1
ATOM 761 N N . PRO A 1 94 ? 22.627 3.250 20.659 1.00 28.55 94 PRO A N 1
ATOM 762 C CA . PRO A 1 94 ? 22.689 3.009 22.115 1.00 28.55 94 PRO A CA 1
ATOM 763 C C . PRO A 1 94 ? 21.439 3.393 22.930 1.00 28.55 94 PRO A C 1
ATOM 765 O O . PRO A 1 94 ? 21.461 3.302 24.155 1.00 28.55 94 PRO A O 1
ATOM 768 N N . TRP A 1 95 ? 20.380 3.874 22.277 1.00 34.28 95 TRP A N 1
ATOM 769 C CA . TRP A 1 95 ? 19.198 4.470 22.905 1.00 34.28 95 TRP A CA 1
ATOM 770 C C . TRP A 1 95 ? 17.900 3.686 22.645 1.00 34.28 95 TRP A C 1
ATOM 772 O O . TRP A 1 95 ? 16.845 4.117 23.100 1.00 34.28 95 TRP A O 1
ATOM 782 N N . HIS A 1 96 ? 17.962 2.535 21.962 1.00 32.00 96 HIS A N 1
ATOM 783 C CA . HIS A 1 96 ? 16.810 1.653 21.742 1.00 32.00 96 HIS A CA 1
ATOM 784 C C . HIS A 1 96 ? 16.988 0.331 22.504 1.00 32.00 96 HIS A C 1
ATOM 786 O O . HIS A 1 96 ? 17.924 -0.420 22.256 1.00 32.00 96 HIS A O 1
ATOM 792 N N . ASN A 1 97 ? 16.078 0.061 23.448 1.00 29.20 97 ASN A N 1
ATOM 793 C CA . ASN A 1 97 ? 16.021 -1.165 24.263 1.00 29.20 97 ASN A CA 1
ATOM 794 C C . ASN A 1 97 ? 14.892 -2.117 23.818 1.00 29.20 97 ASN A C 1
ATOM 796 O O . ASN A 1 97 ? 14.390 -2.914 24.610 1.00 29.20 97 ASN A O 1
ATOM 800 N N . ARG A 1 98 ? 14.480 -2.036 22.552 1.00 31.64 98 ARG A N 1
ATOM 801 C CA . ARG A 1 98 ? 13.644 -3.042 21.892 1.00 31.64 98 ARG A CA 1
ATOM 802 C C . ARG A 1 98 ? 14.358 -3.476 20.616 1.00 31.64 98 ARG A C 1
ATOM 804 O O . ARG A 1 98 ? 14.974 -2.606 19.995 1.00 31.64 98 ARG A O 1
ATOM 811 N N . PRO A 1 99 ? 14.352 -4.771 20.254 1.00 32.62 99 PRO A N 1
ATOM 812 C CA . PRO A 1 99 ? 14.765 -5.147 18.914 1.00 32.62 99 PRO A CA 1
ATOM 813 C C . PRO A 1 99 ? 13.830 -4.391 17.967 1.00 32.62 99 PRO A C 1
ATOM 815 O O . PRO A 1 99 ? 12.622 -4.568 18.032 1.00 32.62 99 PRO A O 1
ATOM 818 N N . ALA A 1 100 ? 14.371 -3.461 17.183 1.00 39.88 100 ALA A N 1
ATOM 819 C CA . ALA A 1 100 ? 13.701 -3.067 15.957 1.00 39.88 100 ALA A CA 1
ATOM 820 C C . ALA A 1 100 ? 13.780 -4.321 15.086 1.00 39.88 100 ALA A C 1
ATOM 822 O O . ALA A 1 100 ? 14.858 -4.677 14.605 1.00 39.88 100 ALA A O 1
ATOM 823 N N . GLU A 1 101 ? 12.700 -5.091 15.086 1.00 39.06 101 GLU A N 1
ATOM 824 C CA . GLU A 1 101 ? 12.570 -6.291 14.279 1.00 39.06 101 GLU A CA 1
ATOM 825 C C . GLU A 1 101 ? 12.565 -5.813 12.821 1.00 39.06 101 GLU A C 1
ATOM 827 O O . GLU A 1 101 ? 11.747 -4.992 12.412 1.00 39.06 101 GLU A O 1
ATOM 832 N N . PHE A 1 102 ? 13.624 -6.173 12.094 1.00 39.75 102 PHE A N 1
ATOM 833 C CA . PHE A 1 102 ? 13.860 -5.691 10.739 1.00 39.75 102 PHE A CA 1
ATOM 834 C C . PHE A 1 102 ? 12.824 -6.309 9.805 1.00 39.75 102 PHE A C 1
ATOM 836 O O . PHE A 1 102 ? 12.740 -7.532 9.712 1.00 39.75 102 PHE A O 1
ATOM 843 N N . CYS A 1 103 ? 12.105 -5.477 9.058 1.00 48.56 103 CYS A N 1
ATOM 844 C CA . CYS A 1 103 ? 11.301 -5.954 7.948 1.00 48.56 103 CYS A CA 1
ATOM 845 C C . CYS A 1 103 ? 12.231 -6.436 6.816 1.00 48.56 103 CYS A C 1
ATOM 847 O O . CYS A 1 103 ? 12.886 -5.630 6.151 1.00 48.56 103 CYS A O 1
ATOM 849 N N . ASP A 1 104 ? 12.310 -7.754 6.585 1.00 50.16 104 ASP A N 1
ATOM 850 C CA . ASP A 1 104 ? 13.061 -8.332 5.451 1.00 50.16 104 ASP A CA 1
ATOM 851 C C . ASP A 1 104 ? 12.353 -8.055 4.101 1.00 50.16 104 ASP A C 1
ATOM 853 O O . ASP A 1 104 ? 12.921 -8.324 3.042 1.00 50.16 104 ASP A O 1
ATOM 857 N N . LEU A 1 105 ? 11.139 -7.449 4.118 1.00 53.03 105 LEU A N 1
ATOM 858 C CA . LEU A 1 105 ? 10.455 -6.826 2.958 1.00 53.03 105 LEU A CA 1
ATOM 859 C C . LEU A 1 105 ? 11.378 -6.068 2.066 1.00 53.03 105 LEU A C 1
ATOM 861 O O . LEU A 1 105 ? 11.479 -6.335 0.870 1.00 53.03 105 LEU A O 1
ATOM 865 N N . VAL A 1 106 ? 12.076 -5.131 2.670 1.00 57.03 106 VAL A N 1
ATOM 866 C CA . VAL A 1 106 ? 12.810 -4.175 1.879 1.00 57.03 106 VAL A CA 1
ATOM 867 C C . VAL A 1 106 ? 14.017 -4.850 1.233 1.00 57.03 106 VAL A C 1
ATOM 869 O O . VAL A 1 106 ? 14.357 -4.514 0.109 1.00 57.03 106 VAL A O 1
ATOM 872 N N . GLY A 1 107 ? 14.602 -5.879 1.855 1.00 59.12 107 GLY A N 1
ATOM 873 C CA . GLY A 1 107 ? 15.682 -6.665 1.255 1.00 59.12 107 GLY A CA 1
ATOM 874 C C . GLY A 1 107 ? 15.239 -7.508 0.053 1.00 59.12 107 GLY A C 1
ATOM 875 O O . GLY A 1 107 ? 15.936 -7.528 -0.966 1.00 59.12 107 GLY A O 1
ATOM 876 N N . GLY A 1 108 ? 14.101 -8.201 0.162 1.00 62.78 108 GLY A N 1
ATOM 877 C CA . GLY A 1 108 ? 13.531 -9.026 -0.910 1.00 62.78 108 GLY A CA 1
ATOM 878 C C . GLY A 1 108 ? 12.949 -8.199 -2.058 1.00 62.78 108 GLY A C 1
ATOM 879 O O . GLY A 1 108 ? 13.336 -8.386 -3.212 1.00 62.78 108 GLY A O 1
ATOM 880 N N . ALA A 1 109 ? 12.091 -7.229 -1.736 1.00 68.88 109 ALA A N 1
ATOM 881 C CA . ALA A 1 109 ? 11.422 -6.364 -2.708 1.00 68.88 109 ALA A CA 1
ATOM 882 C C . ALA A 1 109 ? 12.412 -5.526 -3.529 1.00 68.88 109 ALA A C 1
ATOM 884 O O . ALA A 1 109 ? 12.218 -5.352 -4.731 1.00 68.88 109 ALA A O 1
ATOM 885 N N . VAL A 1 110 ? 13.509 -5.065 -2.912 1.00 69.81 110 VAL A N 1
ATOM 886 C CA . VAL A 1 110 ? 14.570 -4.330 -3.617 1.00 69.81 110 VAL A CA 1
ATOM 887 C C . VAL A 1 110 ? 15.233 -5.213 -4.677 1.00 69.81 110 VAL A C 1
ATOM 889 O O . VAL A 1 110 ? 15.315 -4.794 -5.828 1.00 69.81 110 VAL A O 1
ATOM 892 N N . ARG A 1 111 ? 15.596 -6.463 -4.355 1.00 71.38 111 ARG A N 1
ATOM 893 C CA . ARG A 1 111 ? 16.194 -7.399 -5.331 1.00 71.38 111 ARG A CA 1
ATOM 894 C C . ARG A 1 111 ? 15.235 -7.796 -6.450 1.00 71.38 111 ARG A C 1
ATOM 896 O O . ARG A 1 111 ? 15.650 -7.918 -7.602 1.00 71.38 111 ARG A O 1
ATOM 903 N N . ASP A 1 112 ? 13.964 -8.007 -6.126 1.00 77.94 112 ASP A N 1
ATOM 904 C CA . ASP A 1 112 ? 12.953 -8.355 -7.127 1.00 77.94 112 ASP A CA 1
ATOM 905 C C . ASP A 1 112 ? 12.712 -7.188 -8.092 1.00 77.94 112 ASP A C 1
ATOM 907 O O . ASP A 1 112 ? 12.710 -7.377 -9.313 1.00 77.94 112 ASP A O 1
ATOM 911 N N . ALA A 1 113 ? 12.590 -5.969 -7.562 1.00 81.94 113 ALA A N 1
ATOM 912 C CA . ALA A 1 113 ? 12.435 -4.765 -8.367 1.00 81.94 113 ALA A CA 1
ATOM 913 C C . ALA A 1 113 ? 13.700 -4.450 -9.192 1.00 81.94 113 ALA A C 1
ATOM 915 O O . ALA A 1 113 ? 13.596 -3.947 -10.310 1.00 81.94 113 ALA A O 1
ATOM 916 N N . GLU A 1 114 ? 14.893 -4.779 -8.692 1.00 78.94 114 GLU A N 1
ATOM 917 C CA . GLU A 1 114 ? 16.155 -4.673 -9.436 1.00 78.94 114 GLU A CA 1
ATOM 918 C C . GLU A 1 114 ? 16.180 -5.602 -10.639 1.00 78.94 114 GLU A C 1
ATOM 920 O O . GLU A 1 114 ? 16.369 -5.155 -11.771 1.00 78.94 114 GLU A O 1
ATOM 925 N N . PHE A 1 115 ? 15.922 -6.888 -10.402 1.00 83.50 115 PHE A N 1
ATOM 926 C CA . PHE A 1 115 ? 15.838 -7.876 -11.466 1.00 83.50 115 PHE A CA 1
ATOM 927 C C . PHE A 1 115 ? 14.809 -7.461 -12.523 1.00 83.50 115 PHE A C 1
ATOM 929 O O . PHE A 1 115 ? 15.058 -7.569 -13.728 1.00 83.50 115 PHE A O 1
ATOM 936 N N . ALA A 1 116 ? 13.657 -6.955 -12.077 1.00 88.50 116 ALA A N 1
ATOM 937 C CA . ALA A 1 116 ? 12.616 -6.449 -12.952 1.00 88.50 116 ALA A CA 1
ATOM 938 C C . ALA A 1 116 ? 13.100 -5.282 -13.818 1.00 88.50 116 ALA A C 1
ATOM 940 O O . ALA A 1 116 ? 12.906 -5.289 -15.035 1.00 88.50 116 ALA A O 1
ATOM 941 N N . PHE A 1 117 ? 13.752 -4.298 -13.204 1.00 88.69 117 PHE A N 1
ATOM 942 C CA . PHE A 1 117 ? 14.262 -3.118 -13.888 1.00 88.69 117 PHE A CA 1
ATOM 943 C C . PHE A 1 117 ? 15.325 -3.475 -14.939 1.00 88.69 117 PHE A C 1
ATOM 945 O O . PHE A 1 117 ? 15.274 -2.986 -16.074 1.00 88.69 117 PHE A O 1
ATOM 952 N N . ASP A 1 118 ? 16.243 -4.383 -14.605 1.00 84.94 118 ASP A N 1
ATOM 953 C CA . ASP A 1 118 ? 17.267 -4.878 -15.527 1.00 84.94 118 ASP A CA 1
ATOM 954 C C . ASP A 1 118 ? 16.652 -5.655 -16.694 1.00 84.94 118 ASP A C 1
ATOM 956 O O . ASP A 1 118 ? 17.018 -5.446 -17.856 1.00 84.94 118 ASP A O 1
ATOM 960 N N . LEU A 1 119 ? 15.666 -6.510 -16.414 1.00 89.06 119 LEU A N 1
ATOM 961 C CA . LEU A 1 119 ? 14.924 -7.233 -17.444 1.00 89.06 119 LEU A CA 1
ATOM 962 C C . LEU A 1 119 ? 14.202 -6.272 -18.397 1.00 89.06 119 LEU A C 1
ATOM 964 O O . LEU A 1 119 ? 14.223 -6.475 -19.613 1.00 89.06 119 LEU A O 1
ATOM 968 N N . LEU A 1 120 ? 13.563 -5.229 -17.870 1.00 90.56 120 LEU A N 1
ATOM 969 C CA . LEU A 1 120 ? 12.856 -4.235 -18.673 1.00 90.56 120 LEU A CA 1
ATOM 970 C C . LEU A 1 120 ? 13.825 -3.398 -19.513 1.00 90.56 120 LEU A C 1
ATOM 972 O O . LEU A 1 120 ? 13.565 -3.159 -20.694 1.00 90.56 120 LEU A O 1
ATOM 976 N N . THR A 1 121 ? 14.982 -3.044 -18.957 1.00 89.88 121 THR A N 1
ATOM 977 C CA . THR A 1 121 ? 16.066 -2.383 -19.696 1.00 89.88 121 THR A CA 1
ATOM 978 C C . THR A 1 121 ? 16.579 -3.270 -20.832 1.00 89.88 121 THR A C 1
ATOM 980 O O . THR A 1 121 ? 16.720 -2.813 -21.967 1.00 89.88 121 THR A O 1
ATOM 983 N N . ALA A 1 122 ? 16.784 -4.566 -20.576 1.00 88.69 122 ALA A N 1
ATOM 984 C CA . ALA A 1 122 ? 17.176 -5.534 -21.601 1.00 88.69 122 ALA A CA 1
ATOM 985 C C . ALA A 1 122 ? 16.117 -5.689 -22.709 1.00 88.69 122 ALA A C 1
ATOM 987 O O . ALA A 1 122 ? 16.465 -5.951 -23.862 1.00 88.69 122 ALA A O 1
ATOM 988 N N . ARG A 1 123 ? 14.835 -5.474 -22.382 1.00 91.62 123 ARG A N 1
ATOM 989 C CA . ARG A 1 123 ? 13.709 -5.416 -23.333 1.00 91.62 123 ARG A CA 1
ATOM 990 C C . ARG A 1 123 ? 13.570 -4.065 -24.049 1.00 91.62 123 ARG A C 1
ATOM 992 O O . ARG A 1 123 ? 12.680 -3.911 -24.884 1.00 91.62 123 ARG A O 1
ATOM 999 N N . GLY A 1 124 ? 14.455 -3.106 -23.776 1.00 89.94 124 GLY A N 1
ATOM 1000 C CA . GLY A 1 124 ? 14.523 -1.822 -24.472 1.00 89.94 124 GLY A CA 1
ATOM 1001 C C . GLY A 1 124 ? 13.915 -0.636 -23.723 1.00 89.94 124 GLY A C 1
ATOM 1002 O O . GLY A 1 124 ? 13.798 0.432 -24.326 1.00 89.94 124 GLY A O 1
ATOM 1003 N N . MET A 1 125 ? 13.549 -0.783 -22.444 1.00 90.25 125 MET A N 1
ATOM 1004 C CA . MET A 1 125 ? 13.229 0.365 -21.591 1.00 90.25 125 MET A CA 1
ATOM 1005 C C . MET A 1 125 ? 14.459 1.279 -21.486 1.00 90.25 125 MET A C 1
ATOM 1007 O O . MET A 1 125 ? 15.566 0.818 -21.213 1.00 90.25 125 MET A O 1
ATOM 1011 N N . ASP A 1 126 ? 14.269 2.585 -21.685 1.00 88.81 126 ASP A N 1
ATOM 1012 C CA . ASP A 1 126 ? 15.315 3.571 -21.406 1.00 88.81 126 ASP A CA 1
AT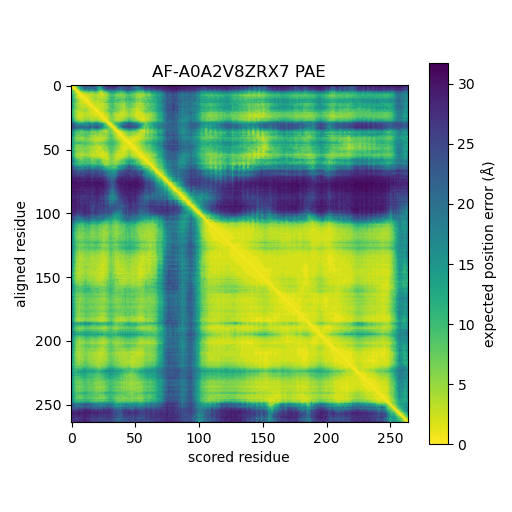OM 1013 C C . ASP A 1 126 ? 15.433 3.766 -19.883 1.00 88.81 126 ASP A C 1
ATOM 1015 O O . ASP A 1 126 ? 14.494 4.293 -19.275 1.00 88.81 126 ASP A O 1
ATOM 1019 N N . PRO A 1 127 ? 16.570 3.413 -19.252 1.00 85.44 127 PRO A N 1
ATOM 1020 C CA . PRO A 1 127 ? 16.739 3.497 -17.801 1.00 85.44 127 PRO A CA 1
ATOM 1021 C C . PRO A 1 127 ? 16.762 4.939 -17.265 1.00 85.44 127 PRO A C 1
ATOM 1023 O O . PRO A 1 127 ? 16.683 5.152 -16.055 1.00 85.44 127 PRO A O 1
ATOM 1026 N N . GLN A 1 128 ? 16.897 5.945 -18.135 1.00 85.69 128 GLN A N 1
ATOM 1027 C CA . GLN A 1 128 ? 16.767 7.366 -17.780 1.00 85.69 128 GLN A CA 1
ATOM 1028 C C . GLN A 1 128 ? 15.471 7.989 -18.319 1.00 85.69 128 GLN A C 1
ATOM 1030 O O . GLN A 1 128 ? 15.223 9.184 -18.132 1.00 85.69 128 GLN A O 1
ATOM 1035 N N . GLY A 1 129 ? 14.648 7.181 -18.984 1.00 88.06 129 GLY A N 1
ATOM 1036 C CA . GLY A 1 129 ? 13.417 7.599 -19.621 1.00 88.06 129 GLY A CA 1
ATOM 1037 C C . GLY A 1 129 ? 12.256 7.791 -18.639 1.00 88.06 129 GLY A C 1
ATOM 1038 O O . GLY A 1 129 ? 12.339 7.457 -17.454 1.00 88.06 129 GLY A O 1
ATOM 1039 N N . PRO A 1 130 ? 11.125 8.324 -19.130 1.00 92.81 130 PRO A N 1
ATOM 1040 C CA . PRO A 1 130 ? 9.928 8.527 -18.318 1.00 92.81 130 PRO A CA 1
ATOM 1041 C C . PRO A 1 130 ? 9.343 7.216 -17.775 1.00 92.81 130 PRO A C 1
ATOM 1043 O O . PRO A 1 130 ? 8.819 7.213 -16.668 1.00 92.81 130 PRO A O 1
ATOM 1046 N N . GLU A 1 131 ? 9.465 6.109 -18.512 1.00 90.88 131 GLU A N 1
ATOM 1047 C CA . GLU A 1 131 ? 8.971 4.796 -18.077 1.00 90.88 131 GLU A CA 1
ATOM 1048 C C . GLU A 1 131 ? 9.741 4.275 -16.854 1.00 90.88 131 GLU A C 1
ATOM 1050 O O . GLU A 1 131 ? 9.131 3.880 -15.864 1.00 90.88 131 GLU A O 1
ATOM 1055 N N . ALA A 1 132 ? 11.073 4.383 -16.867 1.00 89.44 132 ALA A N 1
ATOM 1056 C CA . ALA A 1 132 ? 11.918 4.048 -15.725 1.00 89.44 132 ALA A CA 1
ATOM 1057 C C . ALA A 1 132 ? 11.635 4.942 -14.504 1.00 89.44 132 ALA A C 1
ATOM 1059 O O . ALA A 1 132 ? 11.621 4.466 -13.371 1.00 89.44 132 ALA A O 1
ATOM 1060 N N . ASN A 1 133 ? 11.374 6.239 -14.713 1.00 89.12 133 ASN A N 1
ATOM 1061 C CA . ASN A 1 133 ? 10.977 7.135 -13.621 1.00 89.12 133 ASN A CA 1
ATOM 1062 C C . ASN A 1 133 ? 9.632 6.727 -13.008 1.00 89.12 133 ASN A C 1
ATOM 1064 O O . ASN A 1 133 ? 9.490 6.781 -11.789 1.00 89.12 133 ASN A O 1
ATOM 1068 N N . GLN A 1 134 ? 8.669 6.315 -13.839 1.00 92.06 134 GLN A N 1
ATOM 1069 C CA . GLN A 1 134 ? 7.365 5.844 -13.379 1.00 92.06 134 GLN A CA 1
ATOM 1070 C C . GLN A 1 134 ? 7.493 4.540 -12.585 1.00 92.06 134 GLN A C 1
ATOM 1072 O O . GLN A 1 134 ? 6.904 4.431 -11.519 1.00 92.06 134 GLN A O 1
ATOM 1077 N N . PHE A 1 135 ? 8.313 3.595 -13.054 1.00 91.94 135 PHE A N 1
ATOM 1078 C CA . PHE A 1 135 ? 8.602 2.353 -12.335 1.00 91.94 135 PHE A CA 1
ATOM 1079 C C . PHE A 1 135 ? 9.101 2.627 -10.910 1.00 91.94 135 PHE A C 1
ATOM 1081 O O . PHE A 1 135 ? 8.522 2.145 -9.940 1.00 91.94 135 PHE A O 1
ATOM 1088 N N . VAL A 1 136 ? 10.139 3.464 -10.783 1.00 88.12 136 VAL A N 1
ATOM 1089 C CA . VAL A 1 136 ? 10.712 3.815 -9.475 1.00 88.12 136 VAL A CA 1
ATOM 1090 C C . VAL A 1 136 ? 9.696 4.567 -8.620 1.00 88.12 136 VAL A C 1
ATOM 1092 O O . VAL A 1 136 ? 9.601 4.312 -7.427 1.00 88.12 136 VAL A O 1
ATOM 1095 N N . HIS A 1 137 ? 8.930 5.488 -9.206 1.00 90.56 137 HIS A N 1
ATOM 1096 C CA . HIS A 1 137 ? 7.871 6.195 -8.491 1.00 90.56 137 HIS A CA 1
ATOM 1097 C C . HIS A 1 137 ? 6.837 5.227 -7.907 1.00 90.56 137 HIS A C 1
ATOM 1099 O O . HIS A 1 137 ? 6.522 5.318 -6.724 1.00 90.56 137 HIS A O 1
ATOM 1105 N N . ASP A 1 138 ? 6.334 4.295 -8.712 1.00 92.31 138 ASP A N 1
ATOM 1106 C CA . ASP A 1 138 ? 5.268 3.384 -8.301 1.00 92.31 138 ASP A CA 1
ATOM 1107 C C . ASP A 1 138 ? 5.746 2.407 -7.223 1.00 92.31 138 ASP A C 1
ATOM 1109 O O . ASP A 1 138 ? 5.022 2.171 -6.260 1.00 92.31 138 ASP A O 1
ATOM 1113 N N . TYR A 1 139 ? 6.997 1.946 -7.315 1.00 88.12 139 TYR A N 1
ATOM 1114 C CA . TYR A 1 139 ? 7.652 1.176 -6.256 1.00 88.12 139 TYR A CA 1
ATOM 1115 C C . TYR A 1 139 ? 7.729 1.944 -4.928 1.00 88.12 139 TYR A C 1
ATOM 1117 O O . TYR A 1 139 ? 7.442 1.410 -3.859 1.00 88.12 139 TYR A O 1
ATOM 1125 N N . LEU A 1 140 ? 8.087 3.231 -4.976 1.00 86.69 140 LEU A N 1
ATOM 1126 C CA . LEU A 1 140 ? 8.143 4.060 -3.771 1.00 86.69 140 LEU A CA 1
ATOM 1127 C C . LEU A 1 140 ? 6.760 4.308 -3.170 1.00 86.69 140 LEU A C 1
ATOM 1129 O O . LEU A 1 140 ? 6.645 4.387 -1.950 1.00 86.69 140 LEU A O 1
ATOM 1133 N N . VAL A 1 141 ? 5.725 4.447 -4.002 1.00 90.62 141 VAL A N 1
ATOM 1134 C CA . VAL A 1 141 ? 4.341 4.588 -3.532 1.00 90.62 141 VAL A CA 1
ATOM 1135 C C . VAL A 1 141 ? 3.881 3.316 -2.823 1.00 90.62 141 VAL A C 1
ATOM 1137 O O . VAL A 1 141 ? 3.306 3.421 -1.744 1.00 90.62 141 VAL A O 1
ATOM 1140 N N . GLU A 1 142 ? 4.163 2.145 -3.395 1.00 89.62 142 GLU A N 1
ATOM 1141 C CA . GLU A 1 142 ? 3.842 0.837 -2.811 1.00 89.62 142 GLU A CA 1
ATOM 1142 C C . GLU A 1 142 ? 4.440 0.691 -1.406 1.00 89.62 142 GLU A C 1
ATOM 1144 O O . GLU A 1 142 ? 3.713 0.465 -0.439 1.00 89.62 142 GLU A O 1
ATOM 1149 N N . ILE A 1 143 ? 5.746 0.934 -1.269 1.00 84.25 143 ILE A N 1
ATOM 1150 C CA . ILE A 1 143 ? 6.440 0.844 0.022 1.00 84.25 143 ILE A CA 1
ATOM 1151 C C . ILE A 1 143 ? 5.953 1.915 0.993 1.00 84.25 143 ILE A C 1
ATOM 1153 O O . ILE A 1 143 ? 5.716 1.630 2.160 1.00 84.25 143 ILE A O 1
ATOM 1157 N N . ALA A 1 144 ? 5.776 3.158 0.536 1.00 86.44 144 ALA A N 1
ATOM 1158 C CA . ALA A 1 144 ? 5.271 4.215 1.404 1.00 86.44 144 ALA A CA 1
ATOM 1159 C C . ALA A 1 144 ? 3.888 3.863 1.968 1.00 86.44 144 ALA A C 1
ATOM 1161 O O . ALA A 1 144 ? 3.634 4.097 3.147 1.00 86.44 144 ALA A O 1
ATOM 1162 N N . ALA A 1 145 ? 3.004 3.292 1.146 1.00 90.88 145 ALA A N 1
ATOM 1163 C CA . ALA A 1 145 ? 1.693 2.840 1.589 1.00 90.88 145 ALA A CA 1
ATOM 1164 C C . ALA A 1 145 ? 1.793 1.671 2.583 1.00 90.88 145 ALA A C 1
ATOM 1166 O O . ALA A 1 145 ? 1.067 1.674 3.576 1.00 90.88 145 ALA A O 1
ATOM 1167 N N . HIS A 1 146 ? 2.711 0.729 2.352 1.00 88.81 146 HIS A N 1
ATOM 1168 C CA . HIS A 1 146 ? 2.991 -0.394 3.249 1.00 88.81 146 HIS A CA 1
ATOM 1169 C C . HIS A 1 146 ? 3.433 0.077 4.643 1.00 88.81 146 HIS A C 1
ATOM 1171 O O . HIS A 1 146 ? 2.817 -0.264 5.651 1.00 88.81 146 HIS A O 1
ATOM 1177 N N . GLU A 1 147 ? 4.436 0.955 4.707 1.00 82.94 147 GLU A N 1
ATOM 1178 C CA . GLU A 1 147 ? 4.938 1.491 5.977 1.00 82.94 147 GLU A CA 1
ATOM 1179 C C . GLU A 1 147 ? 3.886 2.336 6.704 1.00 82.94 147 GLU A C 1
ATOM 1181 O O . GLU A 1 147 ? 3.760 2.279 7.927 1.00 82.94 147 GLU A O 1
ATOM 1186 N N . VAL A 1 148 ? 3.076 3.102 5.963 1.00 87.81 148 VAL A N 1
ATOM 1187 C CA . VAL A 1 148 ? 1.926 3.803 6.551 1.00 87.81 148 VAL A CA 1
ATOM 1188 C C . VAL A 1 148 ? 0.925 2.801 7.130 1.00 87.81 148 VAL A C 1
ATOM 1190 O O . VAL A 1 148 ? 0.390 3.049 8.210 1.00 87.81 148 VAL A O 1
ATOM 1193 N N . GLY A 1 149 ? 0.701 1.662 6.476 1.00 86.69 149 GLY A N 1
ATOM 1194 C CA . GLY A 1 149 ? -0.121 0.578 7.006 1.00 86.69 149 GLY A CA 1
ATOM 1195 C C . GLY A 1 149 ? 0.356 0.092 8.378 1.00 86.69 149 GLY A C 1
ATOM 1196 O O . GLY A 1 149 ? -0.446 0.078 9.314 1.00 86.69 149 GLY A O 1
ATOM 1197 N N . HIS A 1 150 ? 1.654 -0.180 8.541 1.00 83.50 150 HIS A N 1
ATOM 1198 C CA . HIS A 1 150 ? 2.236 -0.530 9.846 1.00 83.50 150 HIS A CA 1
ATOM 1199 C C . HIS A 1 150 ? 2.020 0.562 10.898 1.00 83.50 150 HIS A C 1
ATOM 1201 O O . HIS A 1 150 ? 1.648 0.270 12.035 1.00 83.50 150 HIS A O 1
ATOM 1207 N N . THR A 1 151 ? 2.152 1.841 10.528 1.00 82.06 151 THR A N 1
ATOM 1208 C CA . THR A 1 151 ? 1.924 2.945 11.483 1.00 82.06 151 THR A CA 1
ATOM 1209 C C . THR A 1 151 ? 0.481 3.006 11.983 1.00 82.06 151 THR A C 1
ATOM 1211 O O . THR A 1 151 ? 0.235 3.469 13.097 1.00 82.06 151 THR A O 1
ATOM 1214 N N . LEU A 1 152 ? -0.461 2.509 11.174 1.00 85.44 152 LEU A N 1
ATOM 1215 C CA . LEU A 1 152 ? -1.884 2.362 11.483 1.00 85.44 152 LEU A CA 1
ATOM 1216 C C . LEU A 1 152 ? -2.207 1.000 12.127 1.00 85.44 152 LEU A C 1
ATOM 1218 O O . LEU A 1 152 ? -3.374 0.636 12.254 1.00 85.44 152 LEU A O 1
ATOM 1222 N N . GLY A 1 153 ? -1.193 0.232 12.529 1.00 82.50 153 GLY A N 1
ATOM 1223 C CA . GLY A 1 153 ? -1.349 -1.057 13.200 1.00 82.50 153 GLY A CA 1
ATOM 1224 C C . GLY A 1 153 ? -1.793 -2.203 12.289 1.00 82.50 153 GLY A C 1
ATOM 1225 O O . GLY A 1 153 ? -2.248 -3.232 12.795 1.00 82.50 153 GLY A O 1
ATOM 1226 N N . LEU A 1 154 ? -1.700 -2.042 10.965 1.00 87.44 154 LEU A N 1
ATOM 1227 C CA . LEU A 1 154 ? -1.920 -3.144 10.034 1.00 87.44 154 LEU A CA 1
ATOM 1228 C C . LEU A 1 154 ? -0.688 -4.049 10.013 1.00 87.44 154 LEU A C 1
ATOM 1230 O O . LEU A 1 154 ? 0.437 -3.568 9.943 1.00 87.44 154 LEU A O 1
ATOM 1234 N N . ARG A 1 155 ? -0.929 -5.360 10.041 1.00 85.56 155 ARG A N 1
ATOM 1235 C CA . ARG A 1 155 ? 0.108 -6.379 9.856 1.00 85.56 155 ARG A CA 1
ATOM 1236 C C . ARG A 1 155 ? 0.181 -6.822 8.404 1.00 85.56 155 ARG A C 1
ATOM 1238 O O . ARG A 1 155 ? -0.772 -6.605 7.647 1.00 85.56 155 ARG A O 1
ATOM 1245 N N . HIS A 1 156 ? 1.254 -7.530 8.059 1.00 85.50 156 HIS A N 1
ATOM 1246 C CA . HIS A 1 156 ? 1.371 -8.223 6.779 1.00 85.50 156 HIS A CA 1
ATOM 1247 C C . HIS A 1 156 ? 0.152 -9.108 6.472 1.00 85.50 156 HIS A C 1
ATOM 1249 O O . HIS A 1 156 ? -0.431 -9.743 7.356 1.00 85.50 156 HIS A O 1
ATOM 1255 N N . ASN A 1 157 ? -0.215 -9.170 5.191 1.00 87.31 157 ASN A N 1
ATOM 1256 C CA . ASN A 1 157 ? -1.301 -9.998 4.681 1.00 87.31 157 ASN A CA 1
ATOM 1257 C C . ASN A 1 157 ? -0.853 -10.790 3.445 1.00 87.31 157 ASN A C 1
ATOM 1259 O O . ASN A 1 157 ? -1.107 -10.388 2.310 1.00 87.31 157 ASN A O 1
ATOM 1263 N N . PHE A 1 158 ? -0.286 -11.978 3.655 1.00 84.50 158 PHE A N 1
ATOM 1264 C CA . PHE A 1 158 ? 0.253 -12.822 2.575 1.00 84.50 158 PHE A CA 1
ATOM 1265 C C . PHE A 1 158 ? -0.806 -13.521 1.719 1.00 84.50 158 PHE A C 1
ATOM 1267 O O . PHE A 1 158 ? -0.488 -14.326 0.833 1.00 84.50 158 PHE A O 1
ATOM 1274 N N . ARG A 1 159 ? -2.087 -13.312 2.027 1.00 87.88 159 ARG A N 1
ATOM 1275 C CA . ARG A 1 159 ? -3.212 -13.930 1.317 1.00 87.88 159 ARG A CA 1
ATOM 1276 C C . ARG A 1 159 ? -3.970 -12.941 0.442 1.00 87.88 159 ARG A C 1
ATOM 1278 O O . ARG A 1 159 ? -4.829 -13.360 -0.340 1.00 87.88 159 ARG A O 1
ATOM 1285 N N . ALA A 1 160 ? -3.632 -11.661 0.508 1.00 89.00 160 ALA A N 1
ATOM 1286 C CA . ALA A 1 160 ? -4.259 -10.624 -0.295 1.00 89.00 160 ALA A CA 1
ATOM 1287 C C . ALA A 1 160 ? -4.047 -10.815 -1.813 1.00 89.00 160 ALA A C 1
ATOM 1289 O O . ALA A 1 160 ? -4.892 -10.405 -2.604 1.00 89.00 160 ALA A O 1
ATOM 1290 N N . SER A 1 161 ? -3.006 -11.517 -2.250 1.00 88.69 161 SER A N 1
ATOM 1291 C CA . SER A 1 161 ? -2.680 -11.812 -3.655 1.00 88.69 161 SER A CA 1
ATOM 1292 C C . SER A 1 161 ? -3.579 -12.877 -4.285 1.00 88.69 161 SER A C 1
ATOM 1294 O O . SER A 1 161 ? -3.446 -13.204 -5.462 1.00 88.69 161 SER A O 1
ATOM 1296 N N . THR A 1 162 ? -4.544 -13.410 -3.531 1.00 88.56 162 THR A N 1
ATOM 1297 C CA . THR A 1 162 ? -5.492 -14.421 -4.021 1.00 88.56 162 THR A CA 1
ATOM 1298 C C . THR A 1 162 ? -6.709 -13.841 -4.749 1.00 88.56 162 THR A C 1
ATOM 1300 O O . THR A 1 162 ? -7.524 -14.604 -5.271 1.00 88.56 162 THR A O 1
ATOM 1303 N N . ILE A 1 163 ? -6.848 -12.510 -4.809 1.00 91.00 163 ILE A N 1
ATOM 1304 C CA . ILE A 1 163 ? -8.062 -11.855 -5.323 1.00 91.00 163 ILE A CA 1
ATOM 1305 C C . ILE A 1 163 ? -8.117 -11.735 -6.856 1.00 91.00 163 ILE A C 1
ATOM 1307 O O . ILE A 1 163 ? -9.188 -11.472 -7.410 1.00 91.00 163 ILE A O 1
ATOM 1311 N N . HIS A 1 164 ? -6.993 -11.940 -7.551 1.00 92.62 164 HIS A N 1
ATOM 1312 C CA . HIS A 1 164 ? -6.874 -11.793 -9.005 1.00 92.62 164 HIS A CA 1
ATOM 1313 C C . HIS A 1 164 ? -6.203 -13.009 -9.651 1.00 92.62 164 HIS A C 1
ATOM 1315 O O . HIS A 1 164 ? -5.292 -13.612 -9.088 1.00 92.62 164 HIS A O 1
ATOM 1321 N N . THR A 1 165 ? -6.618 -13.361 -10.872 1.00 93.56 165 THR A N 1
ATOM 1322 C CA . THR A 1 165 ? -5.811 -14.228 -11.746 1.00 93.56 165 THR A CA 1
ATOM 1323 C C . THR A 1 165 ? -4.627 -13.456 -12.333 1.00 93.56 165 THR A C 1
ATOM 1325 O O . THR A 1 165 ? -4.619 -12.224 -12.349 1.00 93.56 165 THR A O 1
ATOM 1328 N N . LEU A 1 166 ? -3.644 -14.169 -12.893 1.00 91.50 166 LEU A N 1
ATOM 1329 C CA . LEU A 1 166 ? -2.499 -13.535 -13.556 1.00 91.50 166 LEU A CA 1
ATOM 1330 C C . LEU A 1 166 ? -2.933 -12.613 -14.704 1.00 91.50 166 LEU A C 1
ATOM 1332 O O . LEU A 1 166 ? -2.364 -11.542 -14.881 1.00 91.50 166 LEU A O 1
ATOM 1336 N N . GLU A 1 167 ? -3.964 -12.985 -15.466 1.00 93.38 167 GLU A N 1
ATOM 1337 C CA . GLU A 1 167 ? -4.505 -12.156 -16.547 1.00 93.38 167 GLU A CA 1
ATOM 1338 C C . GLU A 1 167 ? -5.204 -10.900 -16.015 1.00 93.38 167 GLU A C 1
ATOM 1340 O O . GLU A 1 167 ? -5.096 -9.832 -16.621 1.00 93.38 167 GLU A O 1
ATOM 1345 N N . GLN A 1 168 ? -5.907 -11.019 -14.885 1.00 95.00 168 GLN A N 1
ATOM 1346 C CA . GLN A 1 168 ? -6.560 -9.895 -14.212 1.00 95.00 168 GLN A CA 1
ATOM 1347 C C . GLN A 1 168 ? -5.541 -8.907 -13.639 1.00 95.00 168 GLN A C 1
ATOM 1349 O O . GLN A 1 168 ? -5.741 -7.703 -13.771 1.00 95.00 168 GLN A O 1
ATOM 1354 N N . ALA A 1 169 ? -4.411 -9.391 -13.116 1.00 93.94 169 ALA A N 1
ATOM 1355 C CA . ALA A 1 169 ? -3.302 -8.546 -12.670 1.00 93.94 169 ALA A CA 1
ATOM 1356 C C . ALA A 1 169 ? -2.670 -7.721 -13.815 1.00 93.94 169 ALA A C 1
ATOM 1358 O O . ALA A 1 169 ? -2.040 -6.693 -13.573 1.00 93.94 169 ALA A O 1
ATOM 1359 N N . GLN A 1 170 ? -2.864 -8.120 -15.081 1.00 95.75 170 GLN A N 1
ATOM 1360 C CA . GLN A 1 170 ? -2.460 -7.323 -16.249 1.00 95.75 170 GLN A CA 1
ATOM 1361 C C . GLN A 1 170 ? -3.541 -6.322 -16.709 1.00 95.75 170 GLN A C 1
ATOM 1363 O O . GLN A 1 170 ? -3.358 -5.612 -17.705 1.00 95.75 170 GLN A O 1
ATOM 1368 N N . ASP A 1 171 ? -4.702 -6.259 -16.051 1.00 95.75 171 ASP A N 1
ATOM 1369 C CA . ASP A 1 171 ? -5.753 -5.289 -16.350 1.00 95.75 171 ASP A CA 1
ATOM 1370 C C . ASP A 1 171 ? -5.642 -4.038 -15.477 1.00 95.75 171 ASP A C 1
ATOM 1372 O O . ASP A 1 171 ? -6.236 -3.947 -14.408 1.00 95.75 171 ASP A O 1
ATOM 1376 N N . ALA A 1 172 ? -4.962 -3.022 -16.011 1.00 93.94 172 ALA A N 1
ATOM 1377 C CA . ALA A 1 172 ? -4.803 -1.726 -15.358 1.00 93.94 172 ALA A CA 1
ATOM 1378 C C . ALA A 1 172 ? -6.126 -1.059 -14.929 1.00 93.94 172 ALA A C 1
ATOM 1380 O O . ALA A 1 172 ? -6.127 -0.265 -13.996 1.00 93.94 172 ALA A O 1
ATOM 1381 N N . THR A 1 173 ? -7.261 -1.348 -15.583 1.00 95.12 173 THR A N 1
ATOM 1382 C CA . THR A 1 173 ? -8.554 -0.758 -15.179 1.00 95.12 173 THR A CA 1
ATOM 1383 C C . THR A 1 173 ? -9.110 -1.423 -13.924 1.00 95.12 173 THR A C 1
ATOM 1385 O O . THR A 1 173 ? -9.776 -0.763 -13.123 1.00 95.12 173 THR A O 1
ATOM 1388 N N . LEU A 1 174 ? -8.868 -2.726 -13.776 1.00 94.69 174 LEU A N 1
ATOM 1389 C CA . LEU A 1 174 ? -9.235 -3.484 -12.587 1.00 94.69 174 LEU A CA 1
ATOM 1390 C C . LEU A 1 174 ? -8.293 -3.129 -11.437 1.00 94.69 174 LEU A C 1
ATOM 1392 O O . LEU A 1 174 ? -8.751 -2.715 -10.375 1.00 94.69 174 LEU A O 1
ATOM 1396 N N . THR A 1 175 ? -6.985 -3.198 -11.679 1.00 94.44 175 THR A N 1
ATOM 1397 C CA . THR A 1 175 ? -5.980 -3.019 -10.627 1.00 94.44 175 THR A CA 1
ATOM 1398 C C . THR A 1 175 ? -5.884 -1.577 -10.134 1.00 94.44 175 THR A C 1
ATOM 1400 O O . THR A 1 175 ? -5.546 -1.348 -8.981 1.00 94.44 175 THR A O 1
ATOM 1403 N N . ALA A 1 176 ? -6.275 -0.586 -10.942 1.00 93.50 176 ALA A N 1
ATOM 1404 C CA . ALA A 1 176 ? -6.431 0.794 -10.473 1.00 93.50 176 ALA A CA 1
ATOM 1405 C C . ALA A 1 176 ? -7.594 0.982 -9.479 1.00 93.50 176 ALA A C 1
ATOM 1407 O O . ALA A 1 176 ? -7.675 2.026 -8.836 1.00 93.50 176 ALA A O 1
ATOM 1408 N N . LYS A 1 177 ? -8.524 0.023 -9.386 1.00 92.25 177 LYS A N 1
ATOM 1409 C CA . LYS A 1 177 ? -9.656 0.060 -8.446 1.00 92.25 177 LYS A CA 1
ATOM 1410 C C . LYS A 1 177 ? -9.447 -0.839 -7.239 1.00 92.25 177 LYS A C 1
ATOM 1412 O O . LYS A 1 177 ? -9.883 -0.480 -6.154 1.00 92.25 177 LYS A O 1
ATOM 1417 N N . GLU A 1 178 ? -8.867 -2.012 -7.461 1.00 92.50 178 GLU A N 1
ATOM 1418 C CA . GLU A 1 178 ? -8.806 -3.083 -6.462 1.00 92.50 178 GLU A CA 1
ATOM 1419 C C . GLU A 1 178 ? -7.385 -3.348 -5.953 1.00 92.50 178 GLU A C 1
ATOM 1421 O O . GLU A 1 178 ? -7.239 -4.112 -5.009 1.00 92.50 178 GLU A O 1
ATOM 1426 N N . GLY A 1 179 ? -6.364 -2.702 -6.526 1.00 94.25 179 GLY A N 1
ATOM 1427 C CA . GLY A 1 179 ? -4.962 -3.050 -6.299 1.00 94.25 179 GLY A CA 1
ATOM 1428 C C . GLY A 1 179 ? -4.484 -4.166 -7.231 1.00 94.25 179 GLY A C 1
ATOM 1429 O O . GLY A 1 179 ? -5.247 -4.743 -8.001 1.00 94.25 179 GLY A O 1
ATOM 1430 N N . LEU A 1 180 ? -3.185 -4.457 -7.202 1.00 94.88 180 LEU A N 1
ATOM 1431 C CA . LEU A 1 180 ? -2.650 -5.742 -7.663 1.00 94.88 180 LEU A CA 1
ATOM 1432 C C . LEU A 1 180 ? -3.016 -6.874 -6.688 1.00 94.88 180 LEU A C 1
ATOM 1434 O O . LEU A 1 180 ? -3.118 -8.031 -7.097 1.00 94.88 180 LEU A O 1
ATOM 1438 N N . THR A 1 181 ? -3.237 -6.536 -5.419 1.00 94.50 181 THR A N 1
ATOM 1439 C CA . THR A 1 181 ? -3.647 -7.426 -4.336 1.00 94.50 181 THR A CA 1
ATOM 1440 C C . THR A 1 181 ? -4.749 -6.788 -3.500 1.00 94.50 181 THR A C 1
ATOM 1442 O O . THR A 1 181 ? -5.018 -5.591 -3.568 1.00 94.50 181 THR A O 1
ATOM 1445 N N . GLY A 1 182 ? -5.352 -7.597 -2.630 1.00 94.38 182 GLY A N 1
ATOM 1446 C CA . GLY A 1 182 ? -6.320 -7.138 -1.645 1.00 94.38 182 GLY A CA 1
ATOM 1447 C C . GLY A 1 182 ? -5.783 -6.106 -0.654 1.00 94.38 182 GLY A C 1
ATOM 1448 O O . GLY A 1 182 ? -6.598 -5.414 -0.050 1.00 94.38 182 GLY A O 1
ATOM 1449 N N . SER A 1 183 ? -4.462 -5.995 -0.475 1.00 95.31 183 SER A N 1
ATOM 1450 C CA . SER A 1 183 ? -3.837 -5.189 0.574 1.00 95.31 183 SER A CA 1
ATOM 1451 C C . SER A 1 183 ? -2.424 -4.748 0.200 1.00 95.31 183 SER A C 1
ATOM 1453 O O . SER A 1 183 ? -1.629 -5.573 -0.245 1.00 95.31 183 SER A O 1
ATOM 1455 N N . VAL A 1 184 ? -2.067 -3.487 0.461 1.00 92.81 184 VAL A N 1
ATOM 1456 C CA . VAL A 1 184 ? -0.660 -3.029 0.390 1.00 92.81 184 VAL A CA 1
ATOM 1457 C C . VAL A 1 184 ? 0.244 -3.736 1.396 1.00 92.81 184 VAL A C 1
ATOM 1459 O O . VAL A 1 184 ? 1.454 -3.698 1.231 1.00 92.81 184 VAL A O 1
ATOM 1462 N N . MET A 1 185 ? -0.331 -4.415 2.393 1.00 91.31 185 MET A N 1
ATOM 1463 C CA . MET A 1 185 ? 0.401 -5.232 3.361 1.00 91.31 185 MET A CA 1
ATOM 1464 C C . MET A 1 185 ? 0.784 -6.617 2.819 1.00 91.31 185 MET A C 1
ATOM 1466 O O . MET A 1 185 ? 1.365 -7.417 3.550 1.00 91.31 185 MET A O 1
ATOM 1470 N N . ASP A 1 186 ? 0.429 -6.942 1.572 1.00 87.75 186 ASP A N 1
ATOM 1471 C CA . ASP A 1 186 ? 0.942 -8.140 0.909 1.00 87.75 186 ASP A CA 1
ATOM 1472 C C . ASP A 1 186 ? 2.364 -7.927 0.398 1.00 87.75 186 ASP A C 1
ATOM 1474 O O . ASP A 1 186 ? 2.815 -6.820 0.113 1.00 87.75 186 ASP A O 1
ATOM 1478 N N . TYR A 1 187 ? 3.038 -9.045 0.217 1.00 76.69 187 TYR A N 1
ATOM 1479 C CA . TYR A 1 187 ? 4.415 -9.145 -0.178 1.00 76.69 187 TYR A CA 1
ATOM 1480 C C . TYR A 1 187 ? 4.465 -9.730 -1.594 1.00 76.69 187 TYR A C 1
ATOM 1482 O O . TYR A 1 187 ? 4.642 -10.936 -1.789 1.00 76.69 187 TYR A O 1
ATOM 1490 N N . ILE A 1 188 ? 4.242 -8.877 -2.600 1.00 81.94 188 ILE A N 1
ATOM 1491 C CA . ILE A 1 188 ? 4.221 -9.300 -4.005 1.00 81.94 188 ILE A CA 1
ATOM 1492 C C . ILE A 1 188 ? 5.506 -8.947 -4.755 1.00 81.94 188 ILE A C 1
ATOM 1494 O O . ILE A 1 188 ? 6.059 -7.866 -4.562 1.00 81.94 188 ILE A O 1
ATOM 1498 N N . PRO A 1 189 ? 5.970 -9.830 -5.660 1.00 85.50 189 PRO A N 1
ATOM 1499 C CA . PRO A 1 189 ? 7.035 -9.481 -6.586 1.00 85.50 189 PRO A CA 1
ATOM 1500 C C . PRO A 1 189 ? 6.528 -8.465 -7.615 1.00 85.50 189 PRO A C 1
ATOM 1502 O O . PRO A 1 189 ? 5.324 -8.364 -7.876 1.00 85.50 189 PRO A O 1
ATOM 1505 N N . THR A 1 190 ? 7.455 -7.779 -8.286 1.00 90.50 190 THR A N 1
ATOM 1506 C CA . THR A 1 190 ? 7.116 -6.895 -9.406 1.00 90.5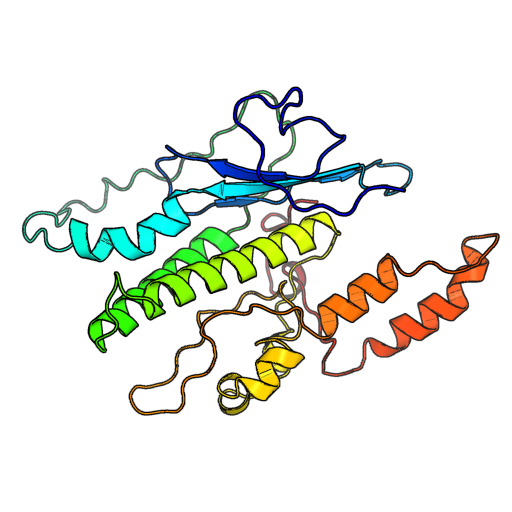0 190 THR A CA 1
ATOM 1507 C C . THR A 1 190 ? 6.281 -7.632 -10.455 1.00 90.50 190 THR A C 1
ATOM 1509 O O . THR A 1 190 ? 6.664 -8.690 -10.967 1.00 90.50 190 THR A O 1
ATOM 1512 N N . ASN A 1 191 ? 5.138 -7.052 -10.815 1.00 94.38 191 ASN A N 1
ATOM 1513 C CA . ASN A 1 191 ? 4.197 -7.649 -11.751 1.00 94.38 191 ASN A CA 1
ATOM 1514 C C . ASN A 1 191 ? 4.710 -7.536 -13.194 1.00 94.38 191 ASN A C 1
ATOM 1516 O O . ASN A 1 191 ? 4.471 -6.546 -13.887 1.00 94.38 191 ASN A O 1
ATOM 1520 N N . ILE A 1 192 ? 5.418 -8.563 -13.662 1.00 92.56 192 ILE A N 1
ATOM 1521 C CA . ILE A 1 192 ? 6.004 -8.602 -15.005 1.00 92.56 192 ILE A CA 1
ATOM 1522 C C . ILE A 1 192 ? 5.325 -9.662 -15.862 1.00 92.56 192 ILE A C 1
ATOM 1524 O O . ILE A 1 192 ? 5.306 -10.850 -15.543 1.00 92.56 192 ILE A O 1
ATOM 1528 N N . SER A 1 193 ? 4.852 -9.233 -17.024 1.00 91.94 193 SER A N 1
ATOM 1529 C CA . SER A 1 193 ? 4.341 -10.110 -18.064 1.00 91.94 193 SER A CA 1
ATOM 1530 C C . SER A 1 193 ? 5.469 -10.669 -18.936 1.00 91.94 193 SER A C 1
ATOM 1532 O O . SER A 1 193 ? 6.572 -10.115 -19.059 1.00 91.94 193 SER A O 1
ATOM 1534 N N . THR A 1 194 ? 5.195 -11.796 -19.589 1.00 90.75 194 THR A N 1
ATOM 1535 C CA . THR A 1 194 ? 6.126 -12.340 -20.589 1.00 90.75 194 THR A CA 1
ATOM 1536 C C . THR A 1 194 ? 6.236 -11.396 -21.788 1.00 90.75 194 THR A C 1
ATOM 1538 O O . THR A 1 194 ? 5.311 -10.646 -22.101 1.00 90.75 194 THR A O 1
ATOM 1541 N N . GLU A 1 195 ? 7.392 -11.394 -22.451 1.00 87.31 195 GLU A N 1
ATOM 1542 C CA . GLU A 1 195 ? 7.637 -10.489 -23.575 1.00 87.31 195 GLU A CA 1
ATOM 1543 C C . GLU A 1 195 ? 6.573 -10.664 -24.675 1.00 87.31 195 GLU A C 1
ATOM 1545 O O . GLU A 1 195 ? 6.249 -11.782 -25.081 1.00 87.31 195 GLU A O 1
ATOM 1550 N N . GLY A 1 196 ? 6.004 -9.548 -25.140 1.00 86.69 196 GLY A N 1
ATOM 1551 C CA . GLY A 1 196 ? 4.946 -9.534 -26.155 1.00 86.69 196 GLY A CA 1
ATOM 1552 C C . GLY A 1 196 ? 3.528 -9.801 -25.632 1.00 86.69 196 GLY A C 1
ATOM 1553 O O . GLY A 1 196 ? 2.583 -9.730 -26.419 1.00 86.69 196 GLY A O 1
ATOM 1554 N N . GLN A 1 197 ? 3.350 -10.078 -24.337 1.00 91.81 197 GLN A N 1
ATOM 1555 C CA . GLN A 1 197 ? 2.032 -10.137 -23.702 1.00 91.81 197 GLN A CA 1
ATOM 1556 C C . GLN A 1 197 ? 1.594 -8.768 -23.172 1.00 91.81 197 GLN A C 1
ATOM 1558 O O . GLN A 1 197 ? 2.376 -7.822 -23.083 1.00 91.81 197 GLN A O 1
ATOM 1563 N N . LYS A 1 198 ? 0.308 -8.660 -22.815 1.00 92.75 198 LYS A N 1
ATOM 1564 C CA . LYS A 1 198 ? -0.233 -7.468 -22.155 1.00 92.75 198 LYS A CA 1
ATOM 1565 C C . LYS A 1 198 ? 0.488 -7.261 -20.819 1.00 92.75 198 LYS A C 1
ATOM 1567 O O . LYS A 1 198 ? 0.557 -8.195 -20.021 1.00 92.75 198 LYS A O 1
ATOM 1572 N N . GLN A 1 199 ? 0.983 -6.046 -20.605 1.00 94.44 199 GLN A N 1
ATOM 1573 C CA . GLN A 1 199 ? 1.627 -5.600 -19.373 1.00 94.44 199 GLN A CA 1
ATOM 1574 C C . GLN A 1 199 ? 0.683 -4.648 -18.626 1.00 94.44 199 GLN A C 1
ATOM 1576 O O . GLN A 1 199 ? 0.221 -3.655 -19.192 1.00 94.44 199 GLN A O 1
ATOM 1581 N N . GLY A 1 200 ? 0.365 -4.989 -17.381 1.00 93.81 200 GLY A N 1
ATOM 1582 C CA . GLY A 1 200 ? -0.315 -4.136 -16.412 1.00 93.81 200 GLY A CA 1
ATOM 1583 C C . GLY A 1 200 ? 0.678 -3.284 -15.616 1.00 93.81 200 GLY A C 1
ATOM 1584 O O . GLY A 1 200 ? 1.847 -3.186 -15.995 1.00 93.81 200 GLY A O 1
ATOM 1585 N N . PRO A 1 201 ? 0.238 -2.652 -14.517 1.00 94.56 201 PRO A N 1
ATOM 1586 C CA . PRO A 1 201 ? 1.147 -1.902 -13.655 1.00 94.56 201 PRO A CA 1
ATOM 1587 C C . PRO A 1 201 ? 2.168 -2.836 -12.998 1.00 94.56 201 PRO A C 1
ATOM 1589 O O . PRO A 1 201 ? 1.819 -3.953 -12.623 1.00 94.56 201 PRO A O 1
ATOM 1592 N N . TYR A 1 202 ? 3.412 -2.371 -12.864 1.00 94.75 202 TYR A N 1
ATOM 1593 C CA . TYR A 1 202 ? 4.510 -3.137 -12.262 1.00 94.75 202 TYR A CA 1
ATOM 1594 C C . TYR A 1 202 ? 4.413 -3.218 -10.731 1.00 94.75 202 TYR A C 1
ATOM 1596 O O . TYR A 1 202 ? 4.782 -4.241 -10.160 1.00 94.75 202 TYR A O 1
ATOM 1604 N N . HIS A 1 203 ? 3.887 -2.163 -10.103 1.00 93.81 203 HIS A N 1
ATOM 1605 C CA . HIS A 1 203 ? 3.776 -1.988 -8.653 1.00 93.81 203 HIS A CA 1
ATOM 1606 C C . HIS A 1 203 ? 2.376 -1.507 -8.268 1.00 93.81 203 HIS A C 1
ATOM 1608 O O . HIS A 1 203 ? 1.667 -0.907 -9.088 1.00 93.81 203 HIS A O 1
ATOM 1614 N N . GLN A 1 204 ? 1.972 -1.762 -7.023 1.00 93.69 204 GLN A N 1
ATOM 1615 C CA . GLN A 1 204 ? 0.674 -1.344 -6.508 1.00 93.69 204 GLN A CA 1
ATOM 1616 C C . GLN A 1 204 ? 0.699 0.116 -6.041 1.00 93.69 204 GLN A C 1
ATOM 1618 O O . GLN A 1 204 ? 1.365 0.470 -5.078 1.00 93.69 204 GLN A O 1
ATOM 1623 N N . THR A 1 205 ? -0.100 0.969 -6.683 1.00 92.06 205 THR A N 1
ATOM 1624 C CA . THR A 1 205 ? -0.194 2.406 -6.348 1.00 92.06 205 THR A CA 1
ATOM 1625 C C . THR A 1 205 ? -1.534 2.819 -5.745 1.00 92.06 205 THR A C 1
ATOM 1627 O O . THR A 1 205 ? -1.785 4.004 -5.525 1.00 92.06 205 THR A O 1
ATOM 1630 N N . THR A 1 206 ? -2.405 1.849 -5.472 1.00 93.75 206 THR A N 1
ATOM 1631 C CA . THR A 1 206 ? -3.695 2.052 -4.807 1.00 93.75 206 THR A CA 1
ATOM 1632 C C . THR A 1 206 ? -3.852 1.066 -3.660 1.00 93.75 206 THR A C 1
ATOM 1634 O O . THR A 1 206 ? -3.270 -0.015 -3.681 1.00 93.75 206 THR A O 1
ATOM 1637 N N . LEU A 1 207 ? -4.670 1.438 -2.679 1.00 95.06 207 LEU A N 1
ATOM 1638 C CA . LEU A 1 207 ? -5.079 0.544 -1.604 1.00 95.06 207 LEU A CA 1
ATOM 1639 C C . LEU A 1 207 ? -6.038 -0.523 -2.132 1.00 95.06 207 LEU A C 1
ATOM 1641 O O . LEU A 1 207 ? -6.850 -0.245 -3.024 1.00 95.06 207 LEU A O 1
ATOM 1645 N N . GLY A 1 208 ? -5.951 -1.716 -1.555 1.00 95.19 208 GLY A N 1
ATOM 1646 C CA . GLY A 1 208 ? -6.834 -2.822 -1.883 1.00 95.19 208 GLY A CA 1
ATOM 1647 C C . GLY A 1 208 ? -8.092 -2.872 -1.000 1.00 95.19 208 GLY A C 1
ATOM 1648 O O . GLY A 1 208 ? -8.216 -2.147 -0.006 1.00 95.19 208 GLY A O 1
ATOM 1649 N N . PRO A 1 209 ? -9.074 -3.725 -1.345 1.00 96.06 209 PRO A N 1
ATOM 1650 C CA . PRO A 1 209 ? -10.324 -3.872 -0.598 1.00 96.06 209 PRO A CA 1
ATOM 1651 C C . PRO A 1 209 ? -10.138 -4.253 0.880 1.00 96.06 209 PRO A C 1
ATOM 1653 O O . PRO A 1 209 ? -10.928 -3.805 1.716 1.00 96.06 209 PRO A O 1
ATOM 1656 N N . TYR A 1 210 ? -9.114 -5.047 1.215 1.00 96.31 210 TYR A N 1
ATOM 1657 C CA . TYR A 1 210 ? -8.793 -5.407 2.598 1.00 96.31 210 TYR A CA 1
ATOM 1658 C C . TYR A 1 210 ? -8.334 -4.189 3.399 1.00 96.31 210 TYR A C 1
ATOM 1660 O O . TYR A 1 210 ? -8.817 -3.999 4.511 1.00 96.31 210 TYR A O 1
ATOM 1668 N N . ASP A 1 211 ? -7.482 -3.333 2.825 1.00 96.19 211 ASP A N 1
ATOM 1669 C CA . ASP A 1 211 ? -6.975 -2.132 3.506 1.00 96.19 211 ASP A CA 1
ATOM 1670 C C . ASP A 1 211 ? -8.129 -1.217 3.925 1.00 96.19 211 ASP A C 1
ATOM 1672 O O . ASP A 1 211 ? -8.239 -0.818 5.085 1.00 96.19 211 ASP A O 1
ATOM 1676 N N . TYR A 1 212 ? -9.051 -0.939 2.997 1.00 96.06 212 TYR A N 1
ATOM 1677 C CA . TYR A 1 212 ? -10.226 -0.117 3.289 1.00 96.06 212 TYR A CA 1
ATOM 1678 C C . TYR A 1 212 ? -11.114 -0.733 4.370 1.00 96.06 212 TYR A C 1
ATOM 1680 O O . TYR A 1 212 ? -11.624 -0.013 5.228 1.00 96.06 212 TYR A O 1
ATOM 1688 N N . TRP A 1 213 ? -11.311 -2.051 4.339 1.00 96.50 213 TRP A N 1
ATOM 1689 C CA . TRP A 1 213 ? -12.120 -2.746 5.336 1.00 96.50 213 TRP A CA 1
ATOM 1690 C C . TRP A 1 213 ? -11.463 -2.760 6.720 1.00 96.50 213 TRP A C 1
ATOM 1692 O O . TRP A 1 213 ? -12.142 -2.497 7.712 1.00 96.50 213 TRP A O 1
ATOM 1702 N N . ALA A 1 214 ? -10.157 -3.018 6.791 1.00 95.50 214 ALA A N 1
ATOM 1703 C CA . ALA A 1 214 ? -9.404 -3.033 8.038 1.00 95.50 214 ALA A CA 1
ATOM 1704 C C . ALA A 1 214 ? -9.403 -1.645 8.697 1.00 95.50 214 ALA A C 1
ATOM 1706 O O . ALA A 1 214 ? -9.699 -1.526 9.887 1.00 95.50 214 ALA A O 1
ATOM 1707 N N . ILE A 1 215 ? -9.180 -0.586 7.912 1.00 95.19 215 ILE A N 1
ATOM 1708 C CA . ILE A 1 215 ? -9.255 0.797 8.398 1.00 95.19 215 ILE A CA 1
ATOM 1709 C C . ILE A 1 215 ? -10.685 1.179 8.795 1.00 95.19 215 ILE A C 1
ATOM 1711 O O . ILE A 1 215 ? -10.872 1.844 9.813 1.00 95.19 215 ILE A O 1
ATOM 1715 N N . GLU A 1 216 ? -11.708 0.742 8.051 1.00 95.31 216 GLU A N 1
ATOM 1716 C CA . GLU A 1 216 ? -13.103 0.955 8.455 1.00 95.31 216 GLU A CA 1
ATOM 1717 C C . GLU A 1 216 ? -13.384 0.297 9.812 1.00 95.31 216 GLU A C 1
ATOM 1719 O O . GLU A 1 216 ? -13.972 0.927 10.686 1.00 95.31 216 GLU A O 1
ATOM 1724 N N . TYR A 1 217 ? -12.951 -0.946 10.012 1.00 94.12 217 TYR A N 1
ATOM 1725 C CA . TYR A 1 217 ? -13.158 -1.647 11.274 1.00 94.12 217 TYR A CA 1
ATOM 1726 C C . TYR A 1 217 ? -12.425 -0.974 12.442 1.00 94.12 217 TYR A C 1
ATOM 1728 O O . TYR A 1 217 ? -12.993 -0.845 13.523 1.00 94.12 217 TYR A O 1
ATOM 1736 N N . ALA A 1 218 ? -11.183 -0.537 12.225 1.00 90.75 218 ALA A N 1
ATOM 1737 C CA . ALA A 1 218 ? -10.329 -0.007 13.283 1.00 90.75 218 ALA A CA 1
ATOM 1738 C C . ALA A 1 218 ? -10.602 1.468 13.634 1.00 90.75 218 ALA A C 1
ATOM 1740 O O . ALA A 1 218 ? -10.456 1.848 14.794 1.00 90.75 218 ALA A O 1
ATOM 1741 N N . TYR A 1 219 ? -10.994 2.300 12.660 1.00 91.38 219 TYR A N 1
ATOM 1742 C CA . TYR A 1 219 ? -10.971 3.765 12.812 1.00 91.38 219 TYR A CA 1
ATOM 1743 C C . TYR A 1 219 ? -12.278 4.486 12.469 1.00 91.38 219 TYR A C 1
ATOM 1745 O O . TYR A 1 219 ? -12.357 5.708 12.630 1.00 91.38 219 TYR A O 1
ATOM 1753 N N . LYS A 1 220 ? -13.319 3.790 11.992 1.00 92.94 220 LYS A N 1
ATOM 1754 C CA . LYS A 1 220 ? -14.604 4.436 11.690 1.00 92.94 220 LYS A CA 1
ATOM 1755 C C . LYS A 1 220 ? -15.200 5.046 12.966 1.00 92.94 220 LYS A C 1
ATOM 1757 O O . LYS A 1 220 ? -15.468 4.310 13.913 1.00 92.94 220 LYS A O 1
ATOM 1762 N N . PRO A 1 221 ? -15.502 6.359 12.994 1.00 91.00 221 PRO A N 1
ATOM 1763 C CA . PRO A 1 221 ? -16.163 6.958 14.146 1.00 91.00 221 PRO A CA 1
ATOM 1764 C C . PRO A 1 221 ? -17.562 6.362 14.334 1.00 91.00 221 PRO A C 1
ATOM 1766 O O . PRO A 1 221 ? -18.420 6.490 13.454 1.00 91.00 221 PRO A O 1
ATOM 1769 N N . ILE A 1 222 ? -17.808 5.737 15.486 1.00 92.12 222 ILE A N 1
ATOM 1770 C CA . ILE A 1 222 ? -19.119 5.215 15.874 1.00 92.12 222 ILE A CA 1
ATOM 1771 C C . ILE A 1 222 ? -19.684 6.116 16.972 1.00 92.12 222 ILE A C 1
ATOM 1773 O O . ILE A 1 222 ? -19.037 6.403 17.975 1.00 92.12 222 ILE A O 1
ATOM 1777 N N . ALA A 1 223 ? -20.902 6.615 16.767 1.00 91.62 223 ALA A N 1
ATOM 1778 C CA . ALA A 1 223 ? -21.571 7.440 17.764 1.00 91.62 223 ALA A CA 1
ATOM 1779 C C . ALA A 1 223 ? -22.109 6.551 18.895 1.00 91.62 223 ALA A C 1
ATOM 1781 O O . ALA A 1 223 ? -23.212 6.015 18.797 1.00 91.62 223 ALA A O 1
ATOM 1782 N N . ALA A 1 224 ? -21.321 6.414 19.956 1.00 89.88 224 ALA A N 1
ATOM 1783 C CA . ALA A 1 224 ? -21.623 5.611 21.131 1.00 89.88 224 ALA A CA 1
ATOM 1784 C C . ALA A 1 224 ? -21.211 6.357 22.408 1.00 89.88 224 ALA A C 1
ATOM 1786 O O . ALA A 1 224 ? -20.283 7.165 22.401 1.00 89.88 224 ALA A O 1
ATOM 1787 N N . ASN A 1 225 ? -21.911 6.112 23.516 1.00 89.88 225 ASN A N 1
ATOM 1788 C CA . ASN A 1 225 ? -21.563 6.684 24.822 1.00 89.88 225 ASN A CA 1
ATOM 1789 C C . ASN A 1 225 ? -20.686 5.740 25.653 1.00 89.88 225 ASN A C 1
ATOM 1791 O O . ASN A 1 225 ? -20.101 6.160 26.652 1.00 89.88 225 ASN A O 1
ATOM 1795 N N . THR A 1 226 ? -20.626 4.465 25.269 1.00 90.75 226 THR A N 1
ATOM 1796 C CA . THR A 1 226 ? -19.813 3.428 25.908 1.00 90.75 226 THR A CA 1
ATOM 1797 C C . THR A 1 226 ? -19.238 2.484 24.847 1.00 90.75 226 THR A C 1
ATOM 1799 O O . THR A 1 226 ? -19.882 2.299 23.816 1.00 90.75 226 THR A O 1
ATOM 1802 N N . PRO A 1 227 ? -18.082 1.837 25.089 1.00 87.75 227 PRO A N 1
ATOM 1803 C CA . PRO A 1 227 ? -17.514 0.876 24.136 1.00 87.75 227 PRO A CA 1
ATOM 1804 C C . PRO A 1 227 ? -18.468 -0.273 23.763 1.00 87.75 227 PRO A C 1
ATOM 1806 O O . PRO A 1 227 ? -18.496 -0.718 22.619 1.00 87.75 227 PRO A O 1
ATOM 1809 N N . ASP A 1 228 ? -19.308 -0.725 24.700 1.00 92.62 228 ASP A N 1
ATOM 1810 C CA . ASP A 1 228 ? -20.270 -1.808 24.454 1.00 92.62 228 ASP A CA 1
ATOM 1811 C C . ASP A 1 228 ? -21.3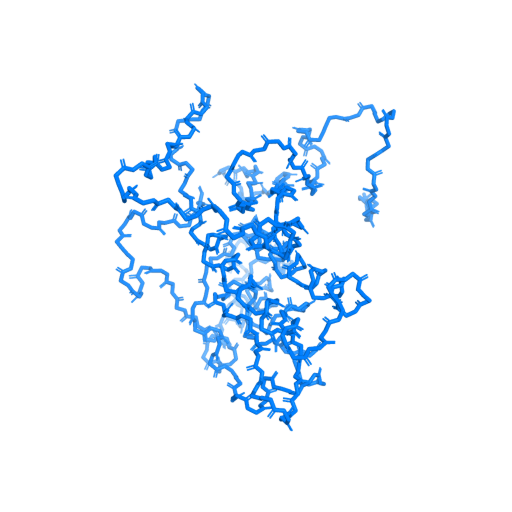56 -1.421 23.432 1.00 92.62 228 ASP A C 1
ATOM 1813 O O . ASP A 1 228 ? -21.900 -2.284 22.739 1.00 92.62 228 ASP A O 1
ATOM 1817 N N . GLU A 1 229 ? -21.671 -0.127 23.309 1.00 94.25 229 GLU A N 1
ATOM 1818 C CA . GLU A 1 229 ? -22.635 0.386 22.327 1.00 94.25 229 GLU A CA 1
ATOM 1819 C C . GLU A 1 229 ? -22.089 0.350 20.889 1.00 94.25 229 GLU A C 1
ATOM 1821 O O . GLU A 1 229 ? -22.878 0.374 19.944 1.00 94.25 229 GLU A O 1
ATOM 1826 N N . GLU A 1 230 ? -20.769 0.238 20.703 1.00 91.88 230 GLU A N 1
ATOM 1827 C CA . GLU A 1 230 ? -20.135 0.144 19.381 1.00 91.88 230 GLU A CA 1
ATOM 1828 C C . GLU A 1 230 ? -20.202 -1.274 18.797 1.00 91.88 230 GLU A C 1
ATOM 1830 O O . GLU A 1 230 ? -20.208 -1.451 17.573 1.00 91.88 230 GLU A O 1
ATOM 1835 N N . LEU A 1 231 ? -20.318 -2.291 19.663 1.00 93.88 231 LEU A N 1
ATOM 1836 C CA . LEU A 1 231 ? -20.263 -3.709 19.296 1.00 93.88 231 LEU A CA 1
ATOM 1837 C C . LEU A 1 231 ? -21.187 -4.102 18.130 1.00 93.88 231 LEU A C 1
ATOM 1839 O O . LEU A 1 231 ? -20.737 -4.869 17.278 1.00 93.88 231 LEU A O 1
ATOM 1843 N N . PRO A 1 232 ? -22.445 -3.622 18.020 1.00 95.12 232 PRO A N 1
ATOM 1844 C CA . PRO A 1 232 ? -23.311 -3.997 16.903 1.00 95.12 232 PRO A CA 1
ATOM 1845 C C . PRO A 1 232 ? -22.811 -3.507 15.536 1.00 95.12 232 PRO A C 1
ATOM 1847 O O . PRO A 1 232 ? -22.924 -4.240 14.552 1.00 95.12 232 PRO A O 1
ATOM 1850 N N . GLU A 1 233 ? -22.260 -2.291 15.455 1.00 94.44 233 GLU A N 1
ATOM 1851 C CA . GLU A 1 233 ? -21.728 -1.750 14.194 1.00 94.44 233 GLU A CA 1
ATOM 1852 C C . GLU A 1 233 ? -20.370 -2.384 13.868 1.00 94.44 233 GLU A C 1
ATOM 1854 O O . GLU A 1 233 ? -20.143 -2.770 12.720 1.00 94.44 233 GLU A O 1
ATOM 1859 N N . LEU A 1 234 ? -19.516 -2.613 14.872 1.00 93.94 234 LEU A N 1
ATOM 1860 C CA . LEU A 1 234 ? -18.268 -3.364 14.702 1.00 93.94 234 LEU A CA 1
ATOM 1861 C C . LEU A 1 234 ? -18.534 -4.790 14.204 1.00 93.94 234 LEU A C 1
ATOM 1863 O O . LEU A 1 234 ? -17.929 -5.229 13.229 1.00 93.94 234 LEU A O 1
ATOM 1867 N N . ALA A 1 235 ? -19.497 -5.502 14.800 1.00 94.44 235 ALA A N 1
ATOM 1868 C CA . ALA A 1 235 ? -19.875 -6.850 14.377 1.00 94.44 235 ALA A CA 1
ATOM 1869 C C . ALA A 1 235 ? -20.392 -6.883 12.932 1.00 94.44 235 ALA A C 1
ATOM 1871 O O . ALA A 1 235 ? -20.135 -7.837 12.197 1.00 94.44 235 ALA A O 1
ATOM 1872 N N . LYS A 1 236 ? -21.095 -5.834 12.498 1.00 95.44 236 LYS A N 1
ATOM 1873 C CA . LYS A 1 236 ? -21.549 -5.695 11.114 1.00 95.44 236 LYS A CA 1
ATOM 1874 C C . LYS A 1 236 ? -20.373 -5.533 10.152 1.00 95.44 236 LYS A C 1
ATOM 1876 O O . LYS A 1 236 ? -20.358 -6.211 9.128 1.00 95.44 236 LYS A O 1
ATOM 1881 N N . ILE A 1 237 ? -19.388 -4.696 10.473 1.00 95.31 237 ILE A N 1
ATOM 1882 C CA . ILE A 1 237 ? -18.182 -4.542 9.645 1.00 95.31 237 ILE A CA 1
ATOM 1883 C C . ILE A 1 237 ? -17.387 -5.856 9.632 1.00 95.31 237 ILE A C 1
ATOM 1885 O O . ILE A 1 237 ? -17.064 -6.365 8.559 1.00 95.31 237 ILE A O 1
ATOM 1889 N N . ALA A 1 238 ? -17.164 -6.466 10.800 1.00 93.38 238 ALA A N 1
ATOM 1890 C CA . ALA A 1 238 ? -16.445 -7.733 10.945 1.00 93.38 238 ALA A CA 1
ATOM 1891 C C . ALA A 1 238 ? -17.119 -8.905 10.216 1.00 93.38 238 ALA A C 1
ATOM 1893 O O . ALA A 1 238 ? -16.437 -9.812 9.748 1.00 93.38 238 ALA A O 1
ATOM 1894 N N . SER A 1 239 ? -18.450 -8.889 10.066 1.00 95.94 239 SER A N 1
ATOM 1895 C CA . SER A 1 239 ? -19.185 -9.957 9.369 1.00 95.94 239 SER A CA 1
ATOM 1896 C C . SER A 1 239 ? -18.764 -10.147 7.906 1.00 95.94 239 SER A C 1
ATOM 1898 O O . SER A 1 239 ? -18.994 -11.212 7.334 1.00 95.94 239 SER A O 1
ATOM 1900 N N . ARG A 1 240 ? -18.100 -9.143 7.321 1.00 95.94 240 ARG A N 1
ATOM 1901 C CA . ARG A 1 240 ? -17.541 -9.184 5.970 1.00 95.94 240 ARG A CA 1
ATOM 1902 C C . ARG A 1 240 ? -16.274 -10.031 5.857 1.00 95.94 240 ARG A C 1
ATOM 1904 O O . ARG A 1 240 ? -15.925 -10.389 4.746 1.00 95.94 240 ARG A O 1
ATOM 1911 N N . ALA A 1 241 ? -15.626 -10.428 6.955 1.00 90.81 241 ALA A N 1
ATOM 1912 C CA . ALA A 1 241 ? -14.347 -11.158 6.942 1.00 90.81 241 ALA A CA 1
ATOM 1913 C C . ALA A 1 241 ? -14.340 -12.464 6.111 1.00 90.81 241 ALA A C 1
ATOM 1915 O O . ALA A 1 241 ? -13.281 -12.980 5.771 1.00 90.81 241 ALA A O 1
ATOM 1916 N N . ALA A 1 242 ? -15.513 -13.021 5.787 1.00 89.19 242 ALA A N 1
ATOM 1917 C CA . ALA A 1 242 ? -15.648 -14.186 4.911 1.00 89.19 242 ALA A CA 1
ATOM 1918 C C . ALA A 1 242 ? -15.672 -13.847 3.402 1.00 89.19 242 ALA A C 1
ATOM 1920 O O . ALA A 1 242 ? -15.701 -14.759 2.572 1.00 89.19 242 ALA A O 1
ATOM 1921 N N . GLU A 1 243 ? -15.707 -12.566 3.026 1.00 93.75 243 GLU A N 1
ATOM 1922 C CA . GLU A 1 243 ? -15.624 -12.114 1.637 1.00 93.75 243 GLU A CA 1
ATOM 1923 C C . GLU A 1 243 ? -14.253 -12.505 1.049 1.00 93.75 243 GLU A C 1
ATOM 1925 O O . GLU A 1 243 ? -13.226 -12.203 1.654 1.00 93.75 243 GLU A O 1
ATOM 1930 N N . PRO A 1 244 ? -14.189 -13.125 -0.148 1.00 89.62 244 PRO A N 1
ATOM 1931 C CA . PRO A 1 244 ? -12.918 -13.555 -0.741 1.00 89.62 244 PRO A CA 1
ATOM 1932 C C . PRO A 1 244 ? -11.895 -12.428 -0.929 1.00 89.62 244 PRO A C 1
ATOM 1934 O O . PRO A 1 244 ? -10.696 -12.674 -0.870 1.00 89.62 244 PRO A O 1
ATOM 1937 N N . GLN A 1 245 ? -12.370 -11.198 -1.139 1.00 91.00 245 GLN A N 1
ATOM 1938 C CA . GLN A 1 245 ? -11.529 -10.011 -1.315 1.00 91.00 245 GLN A CA 1
ATOM 1939 C C . GLN A 1 245 ? -10.841 -9.552 -0.022 1.00 91.00 245 GLN A C 1
ATOM 1941 O O . GLN A 1 245 ? -9.913 -8.754 -0.077 1.00 91.00 245 GLN A O 1
ATOM 1946 N N . LEU A 1 246 ? -11.301 -10.046 1.130 1.00 92.56 246 LEU A N 1
ATOM 1947 C CA . LEU A 1 246 ? -10.823 -9.665 2.458 1.00 92.56 246 LEU A CA 1
ATOM 1948 C C . LEU A 1 246 ? -10.007 -10.792 3.106 1.00 92.56 246 LEU A C 1
ATOM 1950 O O . LEU A 1 246 ? -9.893 -10.866 4.328 1.00 92.56 246 LEU A O 1
ATOM 1954 N N . ALA A 1 247 ? -9.471 -11.701 2.289 1.00 88.06 247 ALA A N 1
ATOM 1955 C CA . ALA A 1 247 ? -8.665 -12.809 2.769 1.00 88.06 247 ALA A CA 1
ATOM 1956 C C . ALA A 1 247 ? -7.415 -12.303 3.509 1.00 88.06 247 ALA A C 1
ATOM 1958 O O . ALA A 1 247 ? -6.771 -11.350 3.071 1.00 88.06 247 ALA A O 1
ATOM 1959 N N . TYR A 1 248 ? -7.085 -12.972 4.614 1.00 86.38 248 TYR A N 1
ATOM 1960 C CA . TYR A 1 248 ? -5.999 -12.613 5.524 1.00 86.38 248 TYR A CA 1
ATOM 1961 C C . TYR A 1 248 ? -5.222 -13.854 5.980 1.00 86.38 248 TYR A C 1
ATOM 1963 O O . TYR A 1 248 ? -5.820 -14.933 6.077 1.00 86.38 248 TYR A O 1
ATOM 1971 N N . ASP A 1 249 ? -3.911 -13.696 6.182 1.00 79.38 249 ASP A N 1
ATOM 1972 C CA . ASP A 1 249 ? -2.947 -14.712 6.649 1.00 79.38 249 ASP A CA 1
ATOM 1973 C C . ASP A 1 249 ? -1.639 -14.001 7.061 1.00 79.38 249 ASP A C 1
ATOM 1975 O O . ASP A 1 249 ? -1.105 -13.228 6.256 1.00 79.38 249 ASP A O 1
ATOM 1979 N N . THR A 1 250 ? -1.143 -14.227 8.283 1.00 71.06 250 THR A N 1
ATOM 1980 C CA . THR A 1 250 ? 0.033 -13.519 8.842 1.00 71.06 250 THR A CA 1
ATOM 1981 C C . THR A 1 250 ? 1.330 -14.328 8.774 1.00 71.06 250 THR A C 1
ATOM 1983 O O . THR A 1 250 ? 1.332 -15.515 8.439 1.00 71.06 250 THR A O 1
ATOM 1986 N N . ASP A 1 251 ? 2.449 -13.690 9.138 1.00 58.00 251 ASP A N 1
ATOM 1987 C CA . ASP A 1 251 ? 3.773 -14.314 9.263 1.00 58.00 251 ASP A CA 1
ATOM 1988 C C . ASP A 1 251 ? 3.755 -15.576 10.146 1.00 58.00 251 ASP A C 1
ATOM 1990 O O . ASP A 1 251 ? 4.317 -16.617 9.785 1.00 58.00 251 ASP A O 1
ATOM 1994 N N . GLU A 1 252 ? 3.060 -15.518 11.290 1.00 52.78 252 GLU A N 1
ATOM 1995 C CA . GLU A 1 252 ? 3.014 -16.614 12.266 1.00 52.78 252 GLU A CA 1
ATOM 1996 C C . GLU A 1 252 ? 2.238 -17.835 11.746 1.00 52.78 252 GLU A C 1
ATOM 1998 O O . GLU A 1 252 ? 2.517 -18.975 12.131 1.00 52.78 252 GLU A O 1
ATOM 2003 N N . GLU A 1 253 ? 1.276 -17.614 10.848 1.00 50.34 253 GLU A N 1
ATOM 2004 C CA . GLU A 1 253 ? 0.462 -18.666 10.234 1.00 50.34 253 GLU A CA 1
ATOM 2005 C C . GLU A 1 253 ? 1.173 -19.318 9.030 1.00 50.34 253 GLU A C 1
ATOM 2007 O O . GLU A 1 253 ? 0.933 -20.495 8.734 1.00 50.34 253 GLU A O 1
ATOM 2012 N N . ARG A 1 254 ? 2.145 -18.623 8.412 1.00 42.22 254 ARG A N 1
ATOM 2013 C CA . ARG A 1 254 ? 3.004 -19.143 7.327 1.00 42.22 254 ARG A CA 1
ATOM 2014 C C . ARG A 1 254 ? 4.343 -19.737 7.761 1.00 42.22 254 ARG A C 1
ATOM 2016 O O . ARG A 1 254 ? 5.129 -20.160 6.911 1.00 42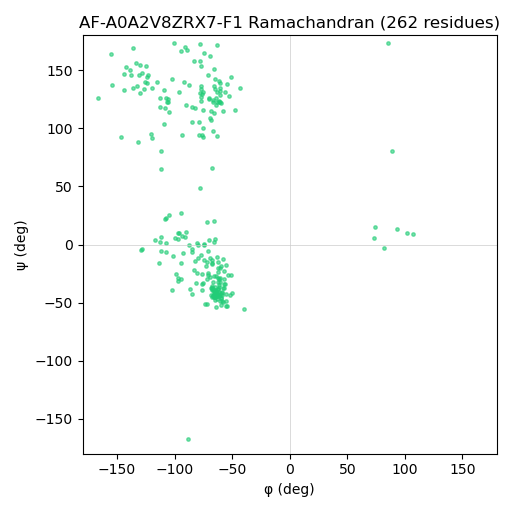.22 254 ARG A O 1
ATOM 2023 N N . GLY A 1 255 ? 4.568 -19.881 9.065 1.00 39.84 255 GLY A N 1
ATOM 2024 C CA . GLY A 1 255 ? 5.732 -20.584 9.607 1.00 39.84 255 GLY A CA 1
ATOM 2025 C C . GLY A 1 255 ? 6.929 -19.693 9.934 1.00 39.84 255 GLY A C 1
ATOM 2026 O O . GLY A 1 255 ? 8.005 -20.237 10.198 1.00 39.84 255 GLY A O 1
ATOM 2027 N N . GLY A 1 256 ? 6.744 -18.368 9.974 1.00 40.50 256 GLY A N 1
ATOM 2028 C CA . GLY A 1 256 ? 7.662 -17.460 10.654 1.00 40.50 256 GLY A CA 1
ATOM 2029 C C . GLY A 1 256 ? 7.709 -17.825 12.136 1.00 40.50 256 GLY A C 1
ATOM 2030 O O . GLY A 1 256 ? 6.683 -17.925 12.813 1.00 40.50 256 GLY A O 1
ATOM 2031 N N . GLY A 1 257 ? 8.902 -18.127 12.647 1.00 33.94 257 GLY A N 1
ATOM 2032 C CA . GLY A 1 257 ? 9.081 -18.334 14.082 1.00 33.94 257 GLY A CA 1
ATOM 2033 C C . GLY A 1 257 ? 8.772 -17.045 14.860 1.00 33.94 257 GLY A C 1
ATOM 2034 O O . GLY A 1 257 ? 8.653 -15.981 14.261 1.00 33.94 257 GLY A O 1
ATOM 2035 N N . PRO A 1 258 ? 8.725 -17.089 16.203 1.00 38.69 258 PRO A N 1
ATOM 2036 C CA . PRO A 1 258 ? 8.452 -15.927 17.067 1.00 38.69 258 PRO A CA 1
ATOM 2037 C C . PRO A 1 258 ? 9.535 -14.821 17.029 1.00 38.69 258 PRO A C 1
ATOM 2039 O O . PRO A 1 258 ? 9.660 -14.058 17.980 1.00 38.69 258 PRO A O 1
ATOM 2042 N N . PHE A 1 259 ? 10.360 -14.779 15.980 1.00 38.44 259 PHE A N 1
ATOM 2043 C CA . PHE A 1 259 ? 11.487 -13.871 15.783 1.00 38.44 259 PHE A CA 1
ATOM 2044 C C . PHE A 1 259 ? 11.474 -13.156 14.417 1.00 38.44 259 PHE A C 1
ATOM 2046 O O . PHE A 1 259 ? 12.316 -12.286 14.229 1.00 38.44 259 PHE A O 1
ATOM 2053 N N . ASP A 1 260 ? 10.537 -13.478 13.513 1.00 38.50 260 ASP A N 1
ATOM 2054 C CA . ASP A 1 260 ? 10.279 -12.711 12.273 1.00 38.50 260 ASP A CA 1
ATOM 2055 C C . ASP A 1 260 ? 9.150 -11.680 12.488 1.00 38.50 260 ASP A C 1
ATOM 2057 O O . ASP A 1 260 ? 8.393 -11.367 11.575 1.00 38.50 260 ASP A O 1
ATOM 2061 N N . MET A 1 261 ? 8.963 -11.216 13.729 1.00 39.38 261 MET A N 1
ATOM 2062 C CA . MET A 1 261 ? 7.790 -10.430 14.103 1.00 39.38 261 MET A CA 1
ATOM 2063 C C . MET A 1 261 ? 7.873 -8.992 13.571 1.00 39.38 261 MET A C 1
ATOM 2065 O O . MET A 1 261 ? 8.886 -8.318 13.687 1.00 39.38 261 MET A O 1
ATOM 2069 N N . ASP A 1 262 ? 6.780 -8.571 12.943 1.00 41.09 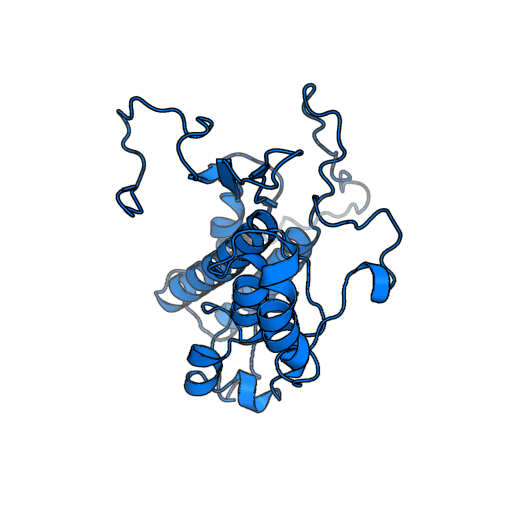262 ASP A N 1
ATOM 2070 C CA . ASP A 1 262 ? 6.416 -7.200 12.577 1.00 41.09 262 ASP A CA 1
ATOM 2071 C C . ASP A 1 262 ? 6.704 -6.208 13.730 1.00 41.09 262 ASP A C 1
ATOM 2073 O O . ASP A 1 262 ? 6.362 -6.519 14.879 1.00 41.09 262 ASP A O 1
ATOM 2077 N N . PRO A 1 263 ? 7.317 -5.031 13.479 1.00 31.80 263 PRO A N 1
ATOM 2078 C CA . PRO A 1 263 ? 7.589 -4.040 14.519 1.00 31.80 263 PRO A CA 1
ATOM 2079 C C . PRO A 1 263 ? 6.295 -3.492 15.153 1.00 31.80 263 PRO A C 1
ATOM 2081 O O . PRO A 1 263 ? 5.713 -2.514 14.689 1.00 31.80 263 PRO A O 1
ATOM 2084 N N . GLY A 1 264 ? 5.871 -4.109 16.261 1.00 29.02 264 GLY A N 1
ATOM 2085 C CA . GLY A 1 264 ? 4.789 -3.639 17.142 1.00 29.02 264 GLY A CA 1
ATOM 2086 C C . GLY A 1 264 ? 5.205 -2.654 18.234 1.00 29.02 264 GLY A C 1
ATOM 2087 O O . GLY A 1 264 ? 6.392 -2.618 18.643 1.00 29.02 264 GLY A O 1
#

Sequence (264 aa):
MADDRVGQQPDNADWDPADVRYSTLRWFAGYPDPGFAEGPSRVNPLTGEIYDADIRFDAGMTRFFRREINEYVNPAGTPWMPWMEEPRKPFLAPWHNRPAEFCDLVGGAVRDAEFAFDLLTARGMDPQGPEANQFVHDYLVEIAAHEVGHTLGLRHNFRASTIHTLEQAQDATLTAKEGLTGSVMDYIPTNISTEGQKQGPYHQTTLGPYDYWAIEYAYKPIAANTPDEELPELAKIASRAAEPQLAYDTDEERGGGPFDMDPG

Foldseek 3Di:
DDDPDDDDQDPPDPDDCVDLQDAEEEEDEDDPDAWDWAWDWDADPVPRDTSYIYIYIYPNLLCVLVVCVPPVVPPVPDDPDPVPPDPDDDDDDVPDPDPPQGQCLGVVQSVLLSVVSVVVVVVPDDCPDPVVVVSSVQSVLLSVQQNVCVNVVHAAFQLQQVPDDLVRLLDQVNCVPANNGQASSHRDGQNDDDPPDRHHHRHTNDGHVQSVLVCCLRPPDDPDPDPVRCVVVSVVSVVCCPPSSNHGDHCVRVPNDPRSDDRD

Radius of gyration: 20.74 Å; Cα contacts (8 Å, |Δi|>4): 336; chains: 1; bounding box: 61×48×54 Å

Solvent-accessible surface area (backbone atoms only — not comparable to full-atom values): 15908 Å² total; per-residue (Å²): 133,84,78,93,66,93,74,82,86,54,100,80,56,94,69,59,86,87,38,60,90,48,66,38,83,43,78,45,81,88,70,93,68,73,35,50,67,46,30,58,54,48,59,40,93,87,77,68,50,70,63,30,37,44,35,37,35,36,48,42,55,77,44,49,72,58,39,56,78,67,61,64,77,40,98,82,66,79,77,95,53,90,84,70,72,76,75,88,73,84,83,78,60,97,86,64,96,61,84,79,42,76,72,62,58,35,56,52,50,48,53,41,46,36,54,48,51,53,52,41,37,75,74,66,48,49,80,87,35,70,67,41,53,47,53,56,49,30,46,49,44,26,52,51,52,26,31,51,36,43,49,71,72,46,66,59,19,74,36,12,61,71,65,48,54,78,71,50,47,32,32,52,78,55,26,71,66,38,16,66,24,13,26,52,41,32,88,71,72,60,48,75,56,62,91,93,53,74,67,29,57,49,48,42,75,44,66,7,58,28,46,58,50,54,49,47,66,76,66,56,89,67,98,55,96,46,78,78,66,40,47,68,60,48,51,57,55,57,65,48,60,80,41,75,53,39,40,70,42,42,58,69,80,74,67,42,59,102,78,71,50,76,78,125

Secondary structure (DSSP, 8-state):
-------PPPTT-SS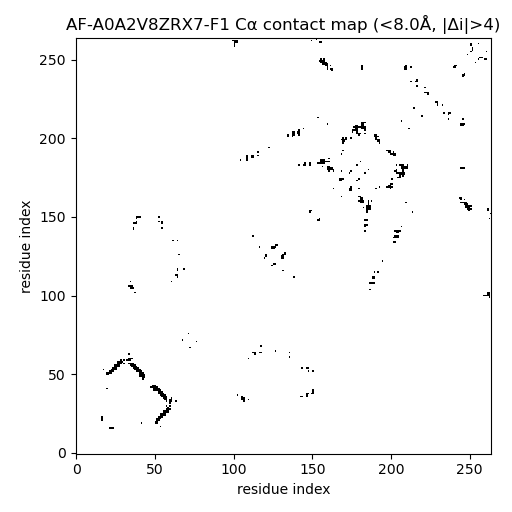-TT-TT--EEEEE---SSS--EE--EEE-TTT--EEEEEEEEETHHHHHHHHHHHHS--TT---S-GGG---------TT--S-----THHHHHHHHHHHHHHHHHHTT--TTSHHHHHHHHHHHHHHHHHHHHHHTTPPP-TTGGGGS-HHHHT-HHHHHHH-SSS-TTS-PPP--PPTTS----SS--S--HHHHHHHHHHH-----SSHHHHHHHHHHHHGGGGSGGG----TTTTT--TTS----